Protein AF-A0A090W1M0-F1 (afdb_monomer_lite)

Sequence (197 aa):
MKKITLKISAFLLLSLFALQVQAQFPNVWTVNGTYKIGTYNVTPQLFMTINPSTLAVEWQAELPGNDPTQVWTIKDHRTPASGGLMEIWATIPGVGNFTMTTSSDMSSHPTYVMSVRAGDPMSVTSGDYSGLDQFQRRRTNGFSGPGNNALFFRTTAGTNSRFGAVPSAAGTAVQFDGGAIDPLEFFLLAPLSTEAF

Secondary structure (DSSP, 8-state):
-HHHHHHHHHHHHHHTTS-------SS-B-SSEEEEEEESS-SS-EEEEE-TTT-BEEEEEPPTT--TTT-EEEEE-SS-SSTTEEEEEEEETTTEEEEEEE-S-GGGTT-EEEEEEEBSPPP--TT--TTS-EEEEEPPTT--SSSB-EEEEEETTEEEEEE----SSTTPBPEEESS----EEEEEEEEPP----

Organism: NCBI:txid504487

Foldseek 3Di:
DVPVVVVVVVVVVVVVPPDPPQPDQPFFAFAFAKWWKWAPPDPPIWTFFQPPVPQFTWTAHDDPPPQQRRIKGKDCDPAALDPQWIWIWTQHPPQGIWTKFFPDDLVVPPKTFIGTDGDDQDHDHHNAQVSRRTKHFADAPSDPDHHGFWIWTDHPSGTQFTQDDRDPDTPHTRMTHNDHHGGMGIGGPTHDDPDDD

Structure (mmCIF, N/CA/C/O backbone):
data_AF-A0A090W1M0-F1
#
_entry.id   AF-A0A090W1M0-F1
#
loop_
_atom_site.group_PDB
_atom_site.id
_atom_site.type_symbol
_atom_site.label_atom_id
_atom_site.label_alt_id
_atom_site.label_comp_id
_atom_site.label_asym_id
_atom_site.label_entity_id
_atom_site.label_seq_id
_atom_site.pdbx_PDB_ins_code
_atom_site.Cartn_x
_atom_site.Cartn_y
_atom_site.Cartn_z
_atom_site.occupancy
_atom_site.B_iso_or_equiv
_atom_site.auth_seq_id
_atom_site.auth_comp_id
_atom_site.auth_asym_id
_atom_site.auth_atom_id
_atom_site.pdbx_PDB_model_num
ATOM 1 N N . MET A 1 1 ? -5.744 59.761 23.435 1.00 52.66 1 MET A N 1
ATOM 2 C CA . MET A 1 1 ? -6.227 58.783 22.427 1.00 52.66 1 MET A CA 1
ATOM 3 C C . MET A 1 1 ? -5.176 57.760 21.961 1.00 52.66 1 MET A C 1
ATOM 5 O O . MET A 1 1 ? -5.563 56.642 21.671 1.00 52.66 1 MET A O 1
ATOM 9 N N . LYS A 1 2 ? -3.860 58.048 21.971 1.00 54.81 2 LYS A N 1
ATOM 10 C CA . LYS A 1 2 ? -2.804 57.132 21.463 1.00 54.81 2 LYS A CA 1
ATOM 11 C C . LYS A 1 2 ? -2.623 55.788 22.210 1.00 54.81 2 LYS A C 1
ATOM 13 O O . LYS A 1 2 ? -2.068 54.853 21.649 1.00 54.81 2 LYS A O 1
ATOM 18 N N . LYS A 1 3 ? -3.074 55.672 23.467 1.00 52.34 3 LYS A N 1
ATOM 19 C CA . LYS A 1 3 ? -2.832 54.482 24.316 1.00 52.34 3 LYS A CA 1
ATOM 20 C C . LYS A 1 3 ? -3.843 53.342 24.124 1.00 52.34 3 LYS A C 1
ATOM 22 O O . LYS A 1 3 ? -3.543 52.218 24.504 1.00 52.34 3 LYS A O 1
ATOM 27 N N . ILE A 1 4 ? -5.026 53.622 23.569 1.00 58.09 4 ILE A N 1
ATOM 28 C CA . ILE A 1 4 ? -6.075 52.607 23.355 1.00 58.09 4 ILE A CA 1
ATOM 29 C C . ILE A 1 4 ? -5.833 51.882 22.026 1.00 58.09 4 ILE A C 1
ATOM 31 O O . ILE A 1 4 ? -5.894 50.658 21.979 1.00 58.09 4 ILE A O 1
ATOM 35 N N . THR A 1 5 ? -5.438 52.618 20.983 1.00 57.09 5 THR A N 1
ATOM 36 C CA . THR A 1 5 ? -5.132 52.060 19.658 1.00 57.09 5 THR A CA 1
ATOM 37 C C . THR A 1 5 ? -3.995 51.038 19.715 1.00 57.09 5 THR A C 1
ATOM 39 O O . THR A 1 5 ? -4.128 49.956 19.162 1.00 57.09 5 THR A O 1
ATOM 42 N N . LEU A 1 6 ? -2.927 51.309 20.479 1.00 57.41 6 LEU A N 1
ATOM 43 C CA . LEU A 1 6 ? -1.794 50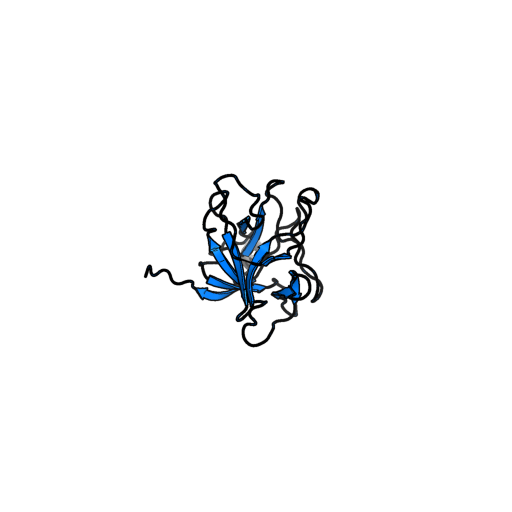.383 20.619 1.00 57.41 6 LEU A CA 1
ATOM 44 C C . LEU A 1 6 ? -2.183 49.056 21.297 1.00 57.41 6 LEU A C 1
ATOM 46 O O . LEU A 1 6 ? -1.685 48.002 20.917 1.00 57.41 6 LEU A O 1
ATOM 50 N N . LYS A 1 7 ? -3.098 49.098 22.276 1.00 53.84 7 LYS A N 1
ATOM 51 C CA . LYS A 1 7 ? -3.568 47.903 22.995 1.00 53.84 7 LYS A CA 1
ATOM 52 C C . LYS A 1 7 ? -4.458 47.021 22.119 1.00 53.84 7 LYS A C 1
ATOM 54 O O . LYS A 1 7 ? -4.328 45.805 22.172 1.00 53.84 7 LYS A O 1
ATOM 59 N N . ILE A 1 8 ? -5.310 47.626 21.289 1.00 60.97 8 ILE A N 1
ATOM 60 C CA . ILE A 1 8 ? -6.172 46.896 20.349 1.00 60.97 8 ILE A CA 1
ATOM 61 C C . ILE A 1 8 ? -5.336 46.304 19.207 1.00 60.97 8 ILE A C 1
ATOM 63 O O . ILE A 1 8 ? -5.516 45.139 18.871 1.00 60.97 8 ILE A O 1
ATOM 67 N N . SER A 1 9 ? -4.364 47.050 18.669 1.00 59.69 9 SER A N 1
ATOM 68 C CA . SER A 1 9 ? -3.458 46.541 17.630 1.00 59.69 9 SER A CA 1
ATOM 69 C C . SER A 1 9 ? -2.572 45.397 18.129 1.00 59.69 9 SER A C 1
ATOM 71 O O . SER A 1 9 ? -2.385 44.428 17.402 1.00 59.69 9 SER A O 1
ATOM 73 N N . ALA A 1 10 ? -2.069 45.459 19.367 1.00 57.94 10 ALA A N 1
ATOM 74 C CA . ALA A 1 10 ? -1.292 44.367 19.956 1.00 57.94 10 ALA A CA 1
ATOM 75 C C . ALA A 1 10 ? -2.145 43.111 20.208 1.00 57.94 10 ALA A C 1
ATOM 77 O O . ALA A 1 10 ? -1.681 42.002 19.963 1.00 57.94 10 ALA A O 1
ATOM 78 N N . PHE A 1 11 ? -3.401 43.273 20.637 1.00 59.44 11 PHE A N 1
ATOM 79 C CA . PHE A 1 11 ? -4.321 42.150 20.839 1.00 59.44 11 PHE A CA 1
ATOM 80 C C . PHE A 1 11 ? -4.720 41.485 19.510 1.00 59.44 11 PHE A C 1
ATOM 82 O O . PHE A 1 11 ? -4.745 40.260 19.422 1.00 59.44 11 PHE A O 1
ATOM 89 N N . LEU A 1 12 ? -4.935 42.276 18.447 1.00 57.28 12 LEU A N 1
ATOM 90 C CA . LEU A 1 12 ? -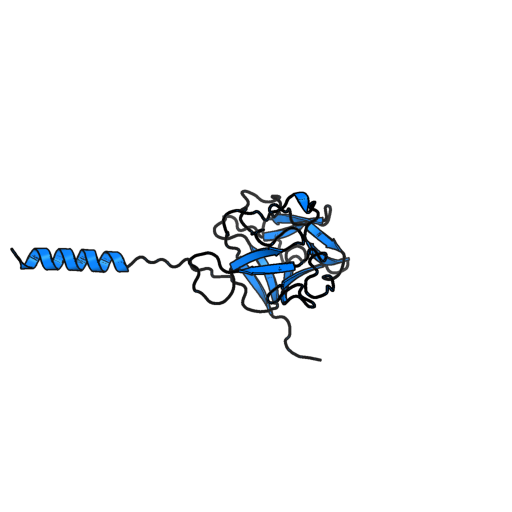5.186 41.752 17.100 1.00 57.28 12 LEU A CA 1
ATOM 91 C C . LEU A 1 12 ? -3.956 41.026 16.534 1.00 57.28 12 LEU A C 1
ATOM 93 O O . LEU A 1 12 ? -4.088 39.935 15.985 1.00 57.28 12 LEU A O 1
ATOM 97 N N . LEU A 1 13 ? -2.756 41.590 16.713 1.00 55.97 13 LEU A N 1
ATOM 98 C CA . LEU A 1 13 ? -1.517 40.990 16.219 1.00 55.97 13 LEU A CA 1
ATOM 99 C C . LEU A 1 13 ? -1.199 39.672 16.943 1.00 55.97 13 LEU A C 1
ATOM 101 O O . LEU A 1 13 ? -0.823 38.715 16.280 1.00 55.97 13 LEU A O 1
ATOM 105 N N . LEU A 1 14 ? -1.422 39.576 18.262 1.00 54.62 14 LEU A N 1
ATOM 106 C CA . LEU A 1 14 ? -1.266 38.312 18.999 1.00 54.62 14 LEU A CA 1
ATOM 107 C C . LEU A 1 14 ? -2.324 37.262 18.618 1.00 54.62 14 LEU A C 1
ATOM 109 O O . LEU A 1 14 ? -2.006 36.075 18.587 1.00 54.62 14 LEU A O 1
ATOM 113 N N . SER A 1 15 ? -3.555 37.670 18.291 1.00 55.19 15 SER A N 1
ATOM 114 C CA . SER A 1 15 ? -4.614 36.729 17.888 1.00 55.19 15 SER A CA 1
ATOM 115 C C . SER A 1 15 ? -4.366 36.066 16.525 1.00 55.19 15 SER A C 1
ATOM 117 O O . SER A 1 15 ? -4.825 34.950 16.299 1.00 55.19 15 SER A O 1
ATOM 119 N N . LEU A 1 16 ? -3.581 36.702 15.646 1.00 55.25 16 LEU A N 1
ATOM 120 C CA . LEU A 1 16 ? -3.218 36.157 14.332 1.00 55.25 16 LEU A CA 1
ATOM 121 C C .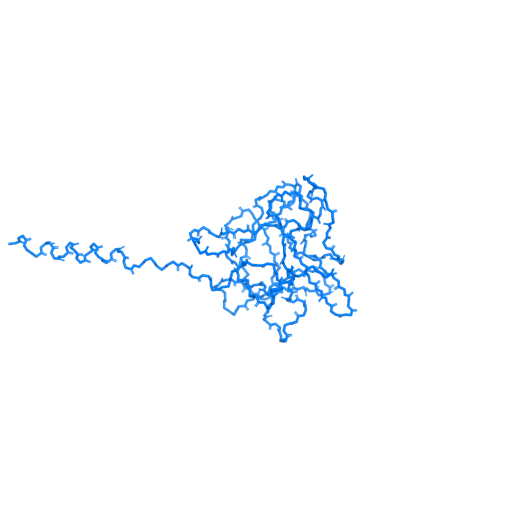 LEU A 1 16 ? -2.086 35.112 14.390 1.00 55.25 16 LEU A C 1
ATOM 123 O O . LEU A 1 16 ? -1.871 34.410 13.406 1.00 55.25 16 LEU A O 1
ATOM 127 N N . PHE A 1 17 ? -1.396 34.962 15.528 1.00 54.19 17 PHE A N 1
ATOM 128 C CA . PHE A 1 17 ? -0.360 33.934 15.725 1.00 54.19 17 PHE A CA 1
ATOM 129 C C . PHE A 1 17 ? -0.855 32.682 16.471 1.00 54.19 17 PHE A C 1
ATOM 131 O O . PHE A 1 17 ? -0.119 31.704 16.565 1.00 54.19 17 PHE A O 1
ATOM 138 N N . ALA A 1 18 ? -2.079 32.682 17.008 1.00 47.66 18 ALA A N 1
ATOM 139 C CA . ALA A 1 18 ? -2.513 31.667 17.976 1.00 47.66 18 ALA A CA 1
ATOM 140 C C . ALA A 1 18 ? -3.235 30.438 17.385 1.00 47.66 18 ALA A C 1
ATOM 142 O O . ALA A 1 18 ? -3.602 29.542 18.138 1.00 47.66 18 ALA A O 1
ATOM 143 N N . LEU A 1 19 ? -3.449 30.356 16.068 1.00 47.44 19 LEU A N 1
ATOM 144 C CA . LEU A 1 19 ? -4.210 29.259 15.449 1.00 47.44 19 LEU A CA 1
ATOM 145 C C . LEU A 1 19 ? -3.544 28.743 14.168 1.00 47.44 19 LEU A C 1
ATOM 147 O O . LEU A 1 19 ? -4.169 28.631 13.119 1.00 47.44 19 LEU A O 1
ATOM 151 N N . GLN A 1 20 ? -2.267 28.378 14.248 1.00 48.03 20 GLN A N 1
ATOM 152 C CA . GLN A 1 20 ? -1.745 27.361 13.337 1.00 48.03 20 GLN A CA 1
ATOM 153 C C . GLN A 1 20 ? -1.976 25.998 13.987 1.00 48.03 20 GLN A C 1
ATOM 155 O O . GLN A 1 20 ? -1.089 25.444 14.630 1.00 48.03 20 GLN A O 1
ATOM 160 N N . VAL A 1 21 ? -3.194 25.464 13.846 1.00 49.66 21 VAL A N 1
ATOM 161 C CA . VAL A 1 21 ? -3.425 24.030 14.061 1.00 49.66 21 VAL A CA 1
ATOM 162 C C . VAL A 1 21 ? -2.671 23.323 12.941 1.00 49.66 21 VAL A C 1
ATOM 164 O O . VAL A 1 21 ? -3.167 23.195 11.824 1.00 49.66 21 VAL A O 1
ATOM 167 N N . GLN A 1 22 ? -1.419 22.947 13.199 1.00 57.56 22 GLN A N 1
ATOM 168 C CA . GLN A 1 22 ? -0.709 22.039 12.309 1.00 57.56 22 GLN A CA 1
ATOM 169 C C . GLN A 1 22 ? -1.506 20.735 12.293 1.00 57.56 22 GLN A C 1
ATOM 171 O O . GLN A 1 22 ? -1.841 20.214 13.356 1.00 57.56 22 GLN A O 1
ATOM 176 N N . ALA A 1 23 ? -1.849 20.235 11.104 1.00 57.00 23 ALA A N 1
ATOM 177 C CA . ALA A 1 23 ? -2.499 18.938 10.978 1.00 57.00 23 ALA A CA 1
ATOM 178 C C . ALA A 1 23 ? -1.606 17.887 11.654 1.00 57.00 23 ALA A C 1
ATOM 180 O O . ALA A 1 23 ? -0.499 17.599 11.190 1.00 57.00 23 ALA A O 1
ATOM 181 N N . GLN A 1 24 ? -2.057 17.384 12.800 1.00 67.88 24 GLN A N 1
ATOM 182 C CA . GLN A 1 24 ? -1.370 16.331 13.521 1.00 67.88 24 GLN A CA 1
ATOM 183 C C . GLN A 1 24 ? -1.802 15.012 12.892 1.00 67.88 24 GLN A C 1
ATOM 185 O O . GLN A 1 24 ? -2.966 14.637 12.970 1.00 67.88 24 GLN A O 1
ATOM 190 N N . PHE A 1 25 ? -0.858 14.327 12.255 1.00 82.25 25 PHE A N 1
ATOM 191 C CA . PHE A 1 25 ? -1.050 12.971 11.754 1.00 82.25 25 PHE A CA 1
ATOM 192 C C . PHE A 1 25 ? -0.487 12.022 12.811 1.00 82.25 25 PHE A C 1
ATOM 194 O O . PHE A 1 25 ? 0.737 11.899 12.904 1.00 82.25 25 PHE A O 1
ATOM 201 N N . PRO A 1 26 ? -1.329 11.422 13.670 1.00 81.38 26 PRO A N 1
ATOM 202 C CA . PRO A 1 26 ? -0.838 10.606 14.777 1.00 81.38 26 PRO A CA 1
ATOM 203 C C . PRO A 1 26 ? -0.164 9.320 14.280 1.00 81.38 26 PRO A C 1
ATOM 205 O O . PRO A 1 26 ? 0.759 8.832 14.925 1.00 81.38 26 PRO A O 1
ATOM 208 N N . ASN A 1 27 ? -0.574 8.821 13.110 1.00 93.31 27 ASN A N 1
ATOM 209 C CA . ASN A 1 27 ? -0.105 7.566 12.535 1.00 93.31 27 ASN A CA 1
ATOM 210 C C . ASN A 1 27 ? 0.596 7.811 11.194 1.00 93.31 27 ASN A C 1
ATOM 212 O O . ASN A 1 27 ? -0.049 7.994 10.162 1.00 93.31 27 ASN A O 1
ATOM 216 N N . VAL A 1 28 ? 1.928 7.808 11.197 1.00 95.62 28 VAL A N 1
ATOM 217 C CA . VAL A 1 28 ? 2.755 8.034 10.002 1.00 95.62 28 VAL A CA 1
ATOM 218 C C . VAL A 1 28 ? 3.798 6.939 9.844 1.00 95.62 28 VAL A C 1
ATOM 220 O O . VAL A 1 28 ? 4.274 6.358 10.818 1.00 95.62 28 VAL A O 1
ATOM 223 N N . TRP A 1 29 ? 4.191 6.667 8.603 1.00 95.38 29 TRP A N 1
ATOM 224 C CA . TRP A 1 29 ? 5.231 5.691 8.321 1.00 95.38 29 TRP A CA 1
ATOM 225 C C . TRP A 1 29 ? 6.608 6.266 8.668 1.00 95.38 29 TRP A C 1
ATOM 227 O O . TRP A 1 29 ? 7.035 7.278 8.097 1.00 95.38 29 TRP A O 1
ATOM 237 N N . THR A 1 30 ? 7.307 5.619 9.599 1.00 94.00 30 THR A N 1
ATOM 238 C CA . THR A 1 30 ? 8.630 6.035 10.099 1.00 94.00 30 THR A CA 1
ATOM 239 C C . THR A 1 30 ? 9.693 4.948 9.995 1.00 94.00 30 THR A C 1
ATOM 241 O O . THR A 1 30 ? 10.877 5.279 9.993 1.00 94.00 30 THR A O 1
ATOM 244 N N . VAL A 1 31 ? 9.296 3.677 9.901 1.00 95.38 31 VAL A N 1
ATOM 245 C CA . VAL A 1 31 ? 10.197 2.523 9.950 1.00 95.38 31 VAL A CA 1
ATOM 246 C C . VAL A 1 31 ? 9.669 1.395 9.065 1.00 95.38 31 VAL A C 1
ATOM 248 O O . VAL A 1 31 ? 8.478 1.305 8.790 1.00 95.38 31 VAL A O 1
ATOM 251 N N . ASN A 1 32 ? 10.549 0.509 8.612 1.00 97.44 32 ASN A N 1
ATOM 252 C CA . ASN A 1 32 ? 10.128 -0.732 7.970 1.00 97.44 32 ASN A CA 1
ATOM 253 C C . ASN A 1 32 ? 9.369 -1.597 8.992 1.00 97.44 32 ASN A C 1
ATOM 255 O O . ASN A 1 32 ? 9.850 -1.800 10.108 1.00 97.44 32 ASN A O 1
ATOM 259 N N . GLY A 1 33 ? 8.192 -2.108 8.639 1.00 97.88 33 GLY A N 1
ATOM 260 C CA . GLY A 1 33 ? 7.304 -2.744 9.613 1.00 97.88 33 GLY A CA 1
ATOM 261 C C . GLY A 1 33 ? 6.071 -3.391 9.004 1.00 97.88 33 GLY A C 1
ATOM 262 O O . GLY A 1 33 ? 5.857 -3.360 7.795 1.00 97.88 33 GLY A O 1
ATOM 263 N N . THR A 1 34 ? 5.253 -3.961 9.876 1.00 98.38 34 THR A N 1
ATOM 264 C CA . THR A 1 34 ? 3.886 -4.394 9.585 1.00 98.38 34 THR A CA 1
ATOM 265 C C . THR A 1 34 ? 2.912 -3.323 10.057 1.00 98.38 34 THR A C 1
ATOM 267 O O . THR A 1 34 ? 3.072 -2.760 11.142 1.00 98.38 34 THR A O 1
ATOM 270 N N . TYR A 1 35 ? 1.924 -3.017 9.226 1.00 98.69 35 TYR A N 1
ATOM 271 C CA . TYR A 1 35 ? 1.025 -1.886 9.393 1.00 98.69 35 TYR A CA 1
ATOM 272 C C . TYR A 1 35 ? -0.411 -2.261 9.036 1.00 98.69 35 TYR A C 1
ATOM 274 O O . TYR A 1 35 ? -0.631 -3.097 8.161 1.00 98.69 35 TYR A O 1
ATOM 282 N N . LYS A 1 36 ? -1.385 -1.558 9.619 1.00 98.56 36 LYS A N 1
ATOM 283 C CA . LYS A 1 36 ? -2.659 -1.306 8.929 1.00 98.56 36 LYS A CA 1
ATOM 284 C C . LYS A 1 36 ? -2.582 0.056 8.241 1.00 98.56 36 LYS A C 1
ATOM 286 O O . LYS A 1 36 ? -2.069 1.010 8.830 1.00 98.56 36 LYS A O 1
ATOM 291 N N . ILE A 1 37 ? -3.087 0.154 7.013 1.00 98.44 37 ILE A N 1
ATOM 292 C CA . ILE A 1 37 ? -3.158 1.420 6.268 1.00 98.44 37 ILE A CA 1
ATOM 293 C C . ILE A 1 37 ? -4.604 1.896 6.296 1.00 98.44 37 ILE A C 1
ATOM 295 O O . ILE A 1 37 ? -5.488 1.226 5.762 1.00 98.44 37 ILE A O 1
ATOM 299 N N . GLY A 1 38 ? -4.838 3.029 6.944 1.00 97.69 38 GLY A N 1
ATOM 300 C CA . GLY A 1 38 ? -6.157 3.598 7.150 1.00 97.69 38 GLY A CA 1
ATOM 301 C C . GLY A 1 38 ? -6.374 4.914 6.409 1.00 97.69 38 GLY A C 1
ATOM 302 O O . GLY A 1 38 ? -5.427 5.606 6.032 1.00 97.69 38 GLY A O 1
ATOM 303 N N . THR A 1 39 ? -7.640 5.278 6.236 1.00 96.75 39 THR A N 1
ATOM 304 C CA . THR A 1 39 ? -8.064 6.628 5.843 1.00 96.75 39 THR A CA 1
ATOM 305 C C . THR A 1 39 ? -7.598 7.693 6.843 1.00 96.75 39 THR A C 1
ATOM 307 O O . THR A 1 39 ? -7.236 7.384 7.965 1.00 96.75 39 THR A O 1
ATOM 310 N N . TYR A 1 40 ? -7.628 8.970 6.496 1.00 93.75 40 TYR A N 1
ATOM 311 C CA . TYR A 1 40 ? -7.464 10.042 7.481 1.00 93.75 40 TYR A CA 1
ATOM 312 C C . TYR A 1 40 ? -8.727 10.897 7.498 1.00 93.75 40 TYR A C 1
ATOM 314 O O . TYR A 1 40 ? -9.262 11.216 6.438 1.00 93.75 40 TYR A O 1
ATOM 322 N N . ASN A 1 41 ? -9.204 11.277 8.689 1.00 89.69 41 ASN A N 1
ATOM 323 C CA . ASN A 1 41 ? -10.418 12.085 8.879 1.00 89.69 41 ASN A CA 1
ATOM 324 C C . ASN A 1 41 ? -11.706 11.501 8.254 1.00 89.69 41 ASN A C 1
ATOM 326 O O . ASN A 1 41 ? -12.627 12.247 7.923 1.00 89.69 41 ASN A O 1
ATOM 330 N N . VAL A 1 42 ? -11.807 10.174 8.134 1.00 91.69 42 VAL A N 1
ATOM 331 C CA . VAL A 1 42 ? -13.046 9.478 7.746 1.00 91.69 42 VAL A CA 1
ATOM 332 C C . VAL A 1 42 ? -13.632 8.790 8.979 1.00 91.69 42 VAL A C 1
ATOM 334 O O . VAL A 1 42 ? -12.901 8.229 9.791 1.00 91.69 42 VAL A O 1
ATOM 337 N N . THR A 1 43 ? -14.952 8.865 9.168 1.00 92.50 43 THR A N 1
ATOM 338 C CA . THR A 1 43 ? -15.649 8.237 10.303 1.00 92.50 43 THR A CA 1
ATOM 339 C C . THR A 1 43 ? -16.843 7.412 9.804 1.00 92.50 43 THR A C 1
ATOM 341 O O . THR A 1 43 ? -17.742 7.991 9.193 1.00 92.50 43 THR A O 1
ATOM 344 N N . PRO A 1 44 ? -16.897 6.092 10.078 1.00 93.38 44 PRO A N 1
ATOM 345 C CA . PRO A 1 44 ? -15.867 5.303 10.758 1.00 93.38 44 PRO A CA 1
ATOM 346 C C . PRO A 1 44 ? -14.574 5.209 9.935 1.00 93.38 44 PRO A C 1
ATOM 348 O O . PRO A 1 44 ? -14.592 5.321 8.713 1.00 93.38 44 PRO A O 1
ATOM 351 N N . GLN A 1 45 ? -13.461 4.997 10.630 1.00 96.12 45 GLN A N 1
ATOM 352 C CA . GLN A 1 45 ? -12.153 4.770 10.027 1.00 96.12 45 GLN A CA 1
ATOM 353 C C . GLN A 1 45 ? -12.186 3.501 9.155 1.00 96.12 45 GLN A C 1
ATOM 355 O O . GLN A 1 45 ? -12.641 2.452 9.618 1.00 96.12 45 GLN A O 1
ATOM 360 N N . LEU A 1 46 ? -11.701 3.589 7.912 1.00 98.38 46 LEU A N 1
ATOM 361 C CA . LEU A 1 46 ? -11.623 2.455 6.985 1.00 98.38 46 LEU A CA 1
ATOM 362 C C . LEU A 1 46 ? -10.169 2.061 6.727 1.00 98.38 46 LEU A C 1
ATOM 364 O O . LEU A 1 46 ? -9.269 2.899 6.780 1.00 98.38 46 LEU A O 1
ATOM 368 N N . PHE A 1 47 ? -9.950 0.787 6.414 1.00 98.62 47 PHE A N 1
ATOM 369 C CA . PHE A 1 47 ? -8.633 0.182 6.238 1.00 98.62 47 PHE A CA 1
ATOM 370 C C . PHE A 1 47 ? -8.513 -0.513 4.883 1.00 98.62 47 PHE A C 1
ATOM 372 O O . PHE A 1 47 ? -9.459 -1.155 4.415 1.00 98.62 47 PHE A O 1
ATOM 379 N N . MET A 1 48 ? -7.343 -0.389 4.253 1.00 98.62 48 MET A N 1
ATOM 380 C CA . MET A 1 48 ? -7.030 -1.097 3.012 1.00 98.62 48 MET A CA 1
ATOM 381 C C . MET A 1 48 ? -7.026 -2.602 3.269 1.00 98.62 48 MET A C 1
ATOM 383 O O . MET A 1 48 ? -6.252 -3.093 4.094 1.00 98.62 48 MET A O 1
ATOM 387 N N . THR A 1 49 ? -7.879 -3.319 2.546 1.00 98.81 49 THR A N 1
ATOM 388 C CA . THR A 1 49 ? -8.180 -4.732 2.777 1.00 98.81 49 THR A CA 1
ATOM 389 C C . THR A 1 49 ? -8.106 -5.506 1.474 1.00 98.81 49 THR A C 1
ATOM 391 O O . THR A 1 49 ? -8.622 -5.054 0.453 1.00 98.81 49 THR A O 1
ATOM 394 N N . ILE A 1 50 ? -7.485 -6.681 1.504 1.00 98.62 50 ILE A N 1
ATOM 395 C CA . ILE A 1 50 ? -7.518 -7.623 0.385 1.00 98.62 50 ILE A CA 1
ATOM 396 C C . ILE A 1 50 ? -8.884 -8.302 0.358 1.00 98.62 50 ILE A C 1
ATOM 398 O O . ILE A 1 50 ? -9.255 -8.974 1.317 1.00 98.62 50 ILE A O 1
ATOM 402 N N . ASN A 1 51 ? -9.592 -8.207 -0.764 1.00 96.56 51 ASN A N 1
ATOM 403 C CA . ASN A 1 51 ? -10.737 -9.065 -1.033 1.00 96.56 51 ASN A CA 1
ATOM 404 C C . ASN A 1 51 ? -10.230 -10.409 -1.590 1.00 96.56 51 ASN A C 1
ATOM 406 O O . ASN A 1 51 ? -9.788 -10.463 -2.741 1.00 96.56 51 ASN A O 1
ATOM 410 N N . PRO A 1 52 ? -10.282 -11.515 -0.826 1.00 89.25 52 PRO A N 1
ATOM 411 C CA . PRO A 1 52 ? -9.674 -12.778 -1.245 1.00 89.25 52 PRO A CA 1
ATOM 412 C C . PRO A 1 52 ? -10.402 -13.435 -2.426 1.00 89.25 52 PRO A C 1
ATOM 414 O O . PRO A 1 52 ? -9.834 -14.307 -3.077 1.00 89.25 52 PRO A O 1
ATOM 417 N N . SER A 1 53 ? -11.642 -13.026 -2.716 1.00 90.94 53 SER A N 1
ATOM 418 C CA . SER A 1 53 ? -12.434 -13.594 -3.816 1.00 90.94 53 SER A CA 1
ATOM 419 C C . SER A 1 53 ? -12.117 -12.943 -5.161 1.00 90.94 53 SER A C 1
ATOM 421 O O . SER A 1 53 ? -12.250 -13.584 -6.200 1.00 90.94 53 SER A O 1
ATOM 423 N N . THR A 1 54 ? -11.719 -11.670 -5.153 1.00 94.12 54 THR A N 1
ATOM 424 C CA . THR A 1 54 ? -11.501 -10.875 -6.374 1.00 94.12 54 THR A CA 1
ATOM 425 C C . THR A 1 54 ? -10.061 -10.404 -6.542 1.00 94.12 54 THR A C 1
ATOM 427 O O . THR A 1 54 ? -9.712 -9.907 -7.608 1.00 94.12 54 THR A O 1
ATOM 430 N N . LEU A 1 55 ? -9.230 -10.544 -5.503 1.00 95.38 55 LEU A N 1
ATOM 431 C CA . LEU A 1 55 ? -7.881 -9.977 -5.405 1.00 95.38 55 LEU A CA 1
ATOM 432 C C . LEU A 1 55 ? -7.847 -8.443 -5.526 1.00 95.38 55 LEU A C 1
ATOM 434 O O . LEU A 1 55 ? -6.789 -7.860 -5.764 1.00 95.38 55 LEU A O 1
ATOM 438 N N . ALA A 1 56 ? -8.985 -7.772 -5.348 1.00 96.38 56 ALA A N 1
ATOM 439 C CA . ALA A 1 56 ? -9.043 -6.319 -5.259 1.00 96.38 56 ALA A CA 1
ATOM 440 C C . ALA A 1 56 ? -8.513 -5.834 -3.902 1.00 96.38 56 ALA A C 1
ATOM 442 O O . ALA A 1 56 ? -8.604 -6.549 -2.900 1.00 96.38 56 ALA A O 1
ATOM 443 N N . VAL A 1 57 ? -8.003 -4.601 -3.866 1.00 98.00 57 VAL A N 1
ATOM 444 C CA . VAL A 1 57 ? -7.795 -3.878 -2.607 1.00 98.00 57 VAL A CA 1
ATOM 445 C C . VAL A 1 57 ? -8.929 -2.877 -2.439 1.00 98.00 57 VAL A C 1
ATOM 447 O O . VAL A 1 57 ? -9.133 -1.993 -3.272 1.00 98.00 57 VAL A O 1
ATOM 450 N N . GLU A 1 58 ? -9.667 -3.011 -1.346 1.00 97.94 58 GLU A N 1
ATOM 451 C CA . GLU A 1 58 ? -10.848 -2.211 -1.041 1.00 97.94 58 GLU A CA 1
ATOM 452 C C . GLU A 1 58 ? -10.788 -1.661 0.383 1.00 97.94 58 GLU A C 1
ATOM 454 O O . GLU A 1 58 ? -10.135 -2.205 1.275 1.00 97.94 58 GLU A O 1
ATOM 459 N N . TRP A 1 59 ? -11.469 -0.545 0.593 1.00 98.50 59 TRP A N 1
ATOM 460 C CA . TRP A 1 59 ? -11.656 0.042 1.906 1.00 98.50 59 TRP A CA 1
ATOM 461 C C . TRP A 1 59 ? -12.692 -0.759 2.680 1.00 98.50 59 TRP A C 1
ATOM 463 O O . TRP A 1 59 ? -13.812 -0.914 2.209 1.00 98.50 59 TRP A O 1
ATOM 473 N N . GLN A 1 60 ? -12.359 -1.241 3.872 1.00 98.62 60 GLN A N 1
ATOM 474 C CA . GLN A 1 60 ? -13.305 -1.950 4.740 1.00 98.62 60 GLN A CA 1
ATOM 475 C C . GLN A 1 60 ? -13.250 -1.421 6.168 1.00 98.62 60 GLN A C 1
ATOM 477 O O . GLN A 1 60 ? -12.297 -0.748 6.561 1.00 98.62 60 GLN A O 1
ATOM 482 N N . ALA A 1 61 ? -14.282 -1.731 6.952 1.00 98.25 61 ALA A N 1
ATOM 483 C CA . ALA A 1 61 ? -14.225 -1.542 8.397 1.00 98.25 61 ALA A CA 1
ATOM 484 C C . ALA A 1 61 ? -13.067 -2.356 8.998 1.00 98.25 61 ALA A C 1
ATOM 486 O O . ALA A 1 61 ? -12.611 -3.339 8.409 1.00 98.25 61 ALA A O 1
ATOM 487 N N . GLU A 1 62 ? -12.592 -1.956 10.175 1.00 98.12 62 GLU A N 1
ATOM 488 C CA . GLU A 1 62 ? -11.567 -2.722 10.878 1.00 98.12 62 GLU A CA 1
ATOM 489 C C . GLU A 1 62 ? -12.039 -4.154 11.146 1.00 98.12 62 GLU A C 1
ATOM 491 O O . GLU A 1 62 ? -13.092 -4.378 11.747 1.00 98.12 62 GLU A O 1
ATOM 496 N N . LEU A 1 63 ? -11.233 -5.123 10.720 1.00 98.00 63 LEU A N 1
ATOM 497 C CA . LEU A 1 63 ? -11.440 -6.527 11.030 1.00 98.00 63 LEU A CA 1
ATOM 498 C C . LEU A 1 63 ? -10.760 -6.884 12.363 1.00 98.00 63 LEU A C 1
ATOM 500 O O . LEU A 1 63 ? -9.680 -6.361 12.684 1.00 98.00 63 LEU A O 1
ATOM 504 N N . PRO A 1 64 ? -11.376 -7.774 13.164 1.00 97.25 64 PRO A N 1
ATOM 505 C CA . PRO A 1 64 ? -10.874 -8.123 14.486 1.00 97.25 64 PRO A CA 1
ATOM 506 C C . PRO A 1 64 ? -9.522 -8.842 14.415 1.00 97.25 64 PRO A C 1
ATOM 508 O O . PRO A 1 64 ? -9.219 -9.551 13.461 1.00 97.25 64 PRO A O 1
ATOM 511 N N . GLY A 1 65 ? -8.714 -8.697 15.469 1.00 94.38 65 GLY A N 1
ATOM 512 C CA . GLY A 1 65 ? -7.543 -9.553 15.689 1.00 94.38 65 GLY A CA 1
ATOM 513 C C . GLY A 1 65 ? -6.382 -9.368 14.707 1.00 94.38 65 GLY A C 1
ATOM 514 O O . GLY A 1 65 ? -5.620 -10.310 14.523 1.00 94.38 65 GLY A O 1
ATOM 515 N N . ASN A 1 66 ? -6.228 -8.180 14.106 1.00 96.62 66 ASN A N 1
ATOM 516 C CA . ASN A 1 66 ? -5.232 -7.919 13.056 1.00 96.62 66 ASN A CA 1
ATOM 517 C C . ASN A 1 66 ? -5.355 -8.914 11.899 1.00 96.62 66 ASN A C 1
ATOM 519 O O . ASN A 1 66 ? -4.391 -9.598 11.556 1.00 96.62 66 ASN A O 1
ATOM 523 N N . ASP A 1 67 ? -6.557 -8.992 11.325 1.00 98.38 67 ASP A N 1
ATOM 524 C CA . ASP A 1 67 ? -6.835 -9.870 10.196 1.00 98.38 67 ASP A CA 1
ATOM 525 C C . ASP A 1 67 ? -5.743 -9.743 9.110 1.00 98.38 67 ASP A C 1
ATOM 527 O O . ASP A 1 67 ? -5.454 -8.624 8.668 1.00 98.38 67 ASP A O 1
ATOM 531 N N . PRO A 1 68 ? -5.126 -10.857 8.669 1.00 98.25 68 PRO A N 1
ATOM 532 C CA . PRO A 1 68 ? -4.027 -10.840 7.706 1.00 98.25 68 PRO A CA 1
ATOM 533 C C . PRO A 1 68 ? -4.348 -10.146 6.378 1.00 98.25 68 PRO A C 1
ATOM 535 O O . PRO A 1 68 ? -3.433 -9.713 5.684 1.00 98.25 68 PRO A O 1
ATOM 538 N N . THR A 1 69 ? -5.626 -10.009 6.018 1.00 98.56 69 THR A N 1
ATOM 539 C CA . THR A 1 69 ? -6.059 -9.269 4.822 1.00 98.56 69 THR A CA 1
ATOM 540 C C . THR A 1 69 ? -5.957 -7.746 4.972 1.00 98.56 69 THR A C 1
ATOM 542 O O . THR A 1 69 ? -5.999 -7.041 3.966 1.00 98.56 69 THR A O 1
ATOM 545 N N . GLN A 1 70 ? -5.798 -7.233 6.198 1.00 98.75 70 GLN A N 1
ATOM 546 C CA . GLN A 1 70 ? -5.603 -5.812 6.527 1.00 98.75 70 GLN A CA 1
ATOM 547 C C . GLN A 1 70 ? -4.195 -5.489 7.040 1.00 98.75 70 GLN A C 1
ATOM 549 O O . GLN A 1 70 ? -3.891 -4.325 7.321 1.00 98.75 70 GLN A O 1
ATOM 554 N N . VAL A 1 71 ? -3.338 -6.501 7.189 1.00 98.69 71 VAL A N 1
ATOM 555 C CA . VAL A 1 71 ? -1.967 -6.342 7.677 1.00 98.69 71 VAL A CA 1
ATOM 556 C C . VAL A 1 71 ? -0.995 -6.349 6.507 1.00 98.69 71 VAL A C 1
ATOM 558 O O . VAL A 1 71 ? -0.798 -7.355 5.829 1.00 98.69 71 VAL A O 1
ATOM 561 N N . TRP A 1 72 ? -0.332 -5.216 6.321 1.00 98.75 72 TRP A N 1
ATOM 562 C CA . TRP A 1 72 ? 0.609 -4.972 5.242 1.00 98.75 72 TRP A CA 1
ATOM 563 C C . TRP A 1 72 ? 2.020 -4.849 5.794 1.00 98.75 72 TRP A C 1
ATOM 565 O O . TRP A 1 72 ? 2.301 -3.998 6.638 1.00 98.75 72 TRP A O 1
ATOM 575 N N . THR A 1 73 ? 2.938 -5.659 5.288 1.00 98.56 73 THR A N 1
ATOM 576 C CA . THR A 1 73 ? 4.364 -5.399 5.443 1.00 98.56 73 THR A CA 1
ATOM 577 C C . THR A 1 73 ? 4.776 -4.303 4.474 1.00 98.56 73 THR A C 1
ATOM 579 O O . THR A 1 73 ? 4.518 -4.395 3.275 1.00 98.56 73 THR A O 1
ATOM 582 N N . ILE A 1 74 ? 5.424 -3.270 5.005 1.00 98.31 74 ILE A N 1
ATOM 583 C CA . ILE A 1 74 ? 5.905 -2.109 4.264 1.00 98.31 74 ILE A CA 1
ATOM 584 C C . ILE A 1 74 ? 7.383 -1.921 4.586 1.00 98.31 74 ILE A C 1
ATOM 586 O O . ILE A 1 74 ? 7.756 -1.721 5.747 1.00 98.31 74 ILE A O 1
ATOM 590 N N . LYS A 1 75 ? 8.229 -1.937 3.557 1.00 96.94 75 LYS A N 1
ATOM 591 C CA . LYS A 1 75 ? 9.652 -1.600 3.680 1.00 96.94 75 LYS A CA 1
ATOM 592 C C . LYS A 1 75 ? 10.196 -0.985 2.400 1.00 96.94 75 LYS A C 1
ATOM 594 O O . LYS A 1 75 ? 9.537 -1.014 1.363 1.00 96.94 75 LYS A O 1
ATOM 599 N N . ASP A 1 76 ? 11.410 -0.449 2.473 1.00 96.88 76 ASP A N 1
ATOM 600 C CA . ASP A 1 76 ? 12.167 -0.094 1.272 1.00 96.88 76 ASP A CA 1
ATOM 601 C C . ASP A 1 76 ? 12.201 -1.269 0.282 1.00 96.88 76 ASP A C 1
ATOM 603 O O . ASP A 1 76 ? 12.402 -2.426 0.665 1.00 96.88 76 ASP A O 1
ATOM 607 N N . HIS A 1 77 ? 11.967 -0.958 -0.992 1.00 96.00 77 HIS A N 1
ATOM 608 C CA . HIS A 1 77 ? 11.851 -1.957 -2.043 1.00 96.00 77 HIS A CA 1
ATOM 609 C C . HIS A 1 77 ? 13.188 -2.686 -2.209 1.00 96.00 77 HIS A C 1
ATOM 611 O O . HIS A 1 77 ? 14.232 -2.041 -2.316 1.00 96.00 77 HIS A O 1
ATOM 617 N N . ARG A 1 78 ? 13.166 -4.024 -2.248 1.00 94.44 78 ARG A N 1
ATOM 618 C CA . ARG A 1 78 ? 14.375 -4.874 -2.254 1.00 94.44 78 ARG A CA 1
ATOM 619 C C . ARG A 1 78 ? 15.318 -4.597 -3.423 1.00 94.44 78 ARG A C 1
ATOM 621 O O . ARG A 1 78 ? 16.535 -4.615 -3.275 1.00 94.44 78 ARG A O 1
ATOM 628 N N . THR A 1 79 ? 14.741 -4.330 -4.587 1.00 95.31 79 THR A N 1
ATOM 629 C CA . THR A 1 79 ? 15.445 -4.002 -5.828 1.00 95.31 79 THR A CA 1
ATOM 630 C C . THR A 1 79 ? 14.703 -2.840 -6.485 1.00 95.31 79 THR A C 1
ATOM 632 O O . THR A 1 79 ? 13.811 -3.060 -7.296 1.00 95.31 79 THR A O 1
ATOM 635 N N . PRO A 1 80 ? 14.897 -1.604 -6.018 1.00 96.25 80 PRO A N 1
ATOM 636 C CA . PRO A 1 80 ? 14.034 -0.504 -6.414 1.00 96.25 80 PRO A CA 1
ATOM 637 C C . PRO A 1 80 ? 14.335 -0.052 -7.848 1.00 96.25 80 PRO A C 1
ATOM 639 O O . PRO A 1 80 ? 15.497 0.154 -8.204 1.00 96.25 80 PRO A O 1
ATOM 642 N N . ALA A 1 81 ? 13.293 0.232 -8.635 1.00 95.56 81 ALA A N 1
ATOM 643 C CA . ALA A 1 81 ? 13.454 0.859 -9.951 1.00 95.56 81 ALA A CA 1
ATOM 644 C C . ALA A 1 81 ? 14.125 2.249 -9.863 1.00 95.56 81 ALA A C 1
ATOM 646 O O . ALA A 1 81 ? 14.766 2.714 -10.802 1.00 95.56 81 ALA A O 1
ATOM 647 N N . SER A 1 82 ? 13.980 2.945 -8.731 1.00 94.88 82 SER A N 1
ATOM 648 C CA . SER A 1 82 ? 14.673 4.200 -8.416 1.00 94.88 82 SER A CA 1
ATOM 649 C C . SER A 1 82 ? 14.774 4.404 -6.902 1.00 94.88 82 SER A C 1
ATOM 651 O O . SER A 1 82 ? 14.010 3.819 -6.143 1.00 94.88 82 SER A O 1
ATOM 653 N N . GLY A 1 83 ? 15.697 5.242 -6.429 1.00 93.88 83 GLY A N 1
ATOM 654 C CA . GLY A 1 83 ? 15.880 5.464 -4.990 1.00 93.88 83 GLY A CA 1
ATOM 655 C C . GLY A 1 83 ? 14.606 5.931 -4.262 1.00 93.88 83 GLY A C 1
ATOM 656 O O . GLY A 1 83 ? 13.879 6.802 -4.745 1.00 93.88 83 GLY A O 1
ATOM 657 N N . GLY A 1 84 ? 14.365 5.378 -3.069 1.00 92.19 84 GLY A N 1
ATOM 658 C CA . GLY A 1 84 ? 13.253 5.768 -2.190 1.00 92.19 84 GLY A CA 1
ATOM 659 C C . GLY A 1 84 ? 11.902 5.117 -2.510 1.00 92.19 84 GLY A C 1
ATOM 660 O O . GLY A 1 84 ? 10.875 5.597 -2.020 1.00 92.19 84 GLY A O 1
ATOM 661 N N . LEU A 1 85 ? 11.893 4.061 -3.328 1.00 96.50 85 LEU A N 1
ATOM 662 C CA . LEU A 1 85 ? 10.712 3.230 -3.545 1.00 96.50 85 LEU A CA 1
ATOM 663 C C . LEU A 1 85 ? 10.543 2.191 -2.436 1.00 96.50 85 LEU A C 1
ATOM 665 O O . LEU A 1 85 ? 11.502 1.810 -1.764 1.00 96.50 85 LEU A O 1
ATOM 669 N N . MET A 1 86 ? 9.305 1.762 -2.238 1.00 97.38 86 MET A N 1
ATOM 670 C CA . MET A 1 86 ? 8.891 0.800 -1.227 1.00 97.38 86 MET A CA 1
ATOM 671 C C . MET A 1 86 ? 8.047 -0.307 -1.849 1.00 97.38 86 MET A C 1
ATOM 673 O O . MET A 1 86 ? 7.380 -0.089 -2.859 1.00 97.38 86 MET A O 1
ATOM 677 N N . GLU A 1 87 ? 8.091 -1.473 -1.219 1.00 97.56 87 GLU A N 1
ATOM 678 C CA . GLU A 1 87 ? 7.232 -2.616 -1.520 1.00 97.56 87 GLU A CA 1
ATOM 679 C C . GLU A 1 87 ? 6.191 -2.779 -0.409 1.00 97.56 87 GLU A C 1
ATOM 681 O O . GLU A 1 87 ? 6.457 -2.485 0.762 1.00 97.56 87 GLU A O 1
ATOM 686 N N . ILE A 1 88 ? 5.000 -3.236 -0.793 1.00 98.56 88 ILE A N 1
ATOM 687 C CA . ILE A 1 88 ? 3.860 -3.428 0.103 1.00 98.56 88 ILE A CA 1
ATOM 688 C C . ILE A 1 88 ? 3.263 -4.804 -0.190 1.00 98.56 88 ILE A C 1
ATOM 690 O O . ILE A 1 88 ? 2.846 -5.070 -1.317 1.00 98.56 88 ILE A O 1
ATOM 694 N N . TRP A 1 89 ? 3.215 -5.689 0.802 1.00 98.56 89 TRP A N 1
ATOM 695 C CA . TRP A 1 89 ? 2.604 -7.014 0.648 1.00 98.56 89 TRP A CA 1
ATOM 696 C C . TRP A 1 89 ? 1.976 -7.505 1.951 1.00 98.56 89 TRP A C 1
ATOM 698 O O . TRP A 1 89 ? 2.394 -7.108 3.035 1.00 98.56 89 TRP A O 1
ATOM 708 N N . ALA A 1 90 ? 0.996 -8.394 1.848 1.00 98.62 90 ALA A N 1
ATOM 709 C CA . ALA A 1 90 ? 0.421 -9.116 2.977 1.00 98.62 90 ALA A CA 1
ATOM 710 C C . ALA A 1 90 ? 0.863 -10.585 2.953 1.00 98.62 90 ALA A C 1
ATOM 712 O O . ALA A 1 90 ? 1.115 -11.151 1.887 1.00 98.62 90 ALA A O 1
ATOM 713 N N . THR A 1 91 ? 0.916 -11.214 4.124 1.00 98.25 91 THR A N 1
ATOM 714 C CA . THR A 1 91 ? 1.113 -12.662 4.267 1.00 98.25 91 THR A CA 1
ATOM 715 C C . THR A 1 91 ? -0.122 -13.242 4.935 1.00 98.25 91 THR A C 1
ATOM 717 O O . THR A 1 91 ? -0.366 -12.979 6.110 1.00 98.25 91 THR A O 1
ATOM 720 N N . ILE A 1 92 ? -0.894 -14.040 4.197 1.00 97.25 92 ILE A N 1
ATOM 721 C CA . ILE A 1 92 ? -2.099 -14.698 4.708 1.00 97.25 92 ILE A CA 1
ATOM 722 C C . ILE A 1 92 ? -1.725 -16.129 5.134 1.00 97.25 92 ILE A C 1
ATOM 724 O O . ILE A 1 92 ? -1.355 -16.939 4.273 1.00 97.25 92 ILE A O 1
ATOM 728 N N . PRO A 1 93 ? -1.797 -16.471 6.437 1.00 96.25 93 PRO A N 1
ATOM 729 C CA . PRO A 1 93 ? -1.461 -17.801 6.936 1.00 96.25 93 PRO A CA 1
ATOM 730 C C . PRO A 1 93 ? -2.230 -18.908 6.211 1.00 96.25 93 PRO A C 1
ATOM 732 O O . PRO A 1 93 ? -3.441 -18.823 6.027 1.00 96.25 93 PRO A O 1
ATOM 735 N N . GLY A 1 94 ? -1.515 -19.951 5.790 1.00 96.00 94 GLY A N 1
ATOM 736 C CA . GLY A 1 94 ? -2.093 -21.076 5.048 1.00 96.00 94 GLY A CA 1
ATOM 737 C C . GLY A 1 94 ? -2.407 -20.800 3.572 1.00 96.00 94 GLY A C 1
ATOM 738 O O . GLY A 1 94 ? -2.760 -21.740 2.868 1.00 96.00 94 GLY A O 1
ATOM 739 N N . VAL A 1 95 ? -2.246 -19.561 3.087 1.00 96.19 95 VAL A N 1
ATOM 740 C CA . VAL A 1 95 ? -2.495 -19.188 1.681 1.00 96.19 95 VAL A CA 1
ATOM 741 C C . VAL A 1 95 ? -1.213 -18.719 0.990 1.00 96.19 95 VAL A C 1
ATOM 743 O O . VAL A 1 95 ? -0.879 -19.222 -0.079 1.00 96.19 95 VAL A O 1
ATOM 746 N N . GLY A 1 96 ? -0.469 -17.792 1.601 1.00 97.06 96 GLY A N 1
ATOM 747 C CA . GLY A 1 96 ? 0.791 -17.272 1.065 1.00 97.06 96 GLY A CA 1
ATOM 748 C C . GLY A 1 96 ? 0.857 -15.746 1.012 1.00 97.06 96 GLY A C 1
ATOM 749 O O . GLY A 1 96 ? 0.081 -15.047 1.668 1.00 97.06 96 GLY A O 1
ATOM 750 N N . ASN A 1 97 ? 1.819 -15.236 0.242 1.00 98.00 97 ASN A N 1
ATOM 751 C CA . ASN A 1 97 ? 2.072 -13.803 0.106 1.00 98.00 97 ASN A CA 1
ATOM 752 C C . ASN A 1 97 ? 1.242 -13.185 -1.020 1.00 98.00 97 ASN A C 1
ATOM 754 O O . ASN A 1 97 ? 0.999 -13.820 -2.046 1.00 98.00 97 ASN A O 1
ATOM 758 N N . PHE A 1 98 ? 0.841 -11.932 -0.825 1.00 98.25 98 PHE A N 1
ATOM 759 C CA . PHE A 1 98 ? 0.077 -11.135 -1.776 1.00 98.25 98 PHE A CA 1
ATOM 760 C C . PHE A 1 98 ? 0.666 -9.732 -1.855 1.00 98.25 98 PHE A C 1
ATOM 762 O O . PHE A 1 98 ? 0.580 -8.956 -0.905 1.00 98.25 98 PHE A O 1
ATOM 769 N N . THR A 1 99 ? 1.270 -9.406 -2.991 1.00 98.12 99 THR A N 1
ATOM 770 C CA . THR A 1 99 ? 1.902 -8.106 -3.237 1.00 98.12 99 THR A CA 1
ATOM 771 C C . THR A 1 99 ? 0.874 -7.112 -3.748 1.00 98.12 99 THR A C 1
ATOM 773 O O . THR A 1 99 ? 0.163 -7.415 -4.707 1.00 98.12 99 THR A O 1
ATOM 776 N N . MET A 1 100 ? 0.807 -5.927 -3.138 1.00 98.31 100 MET A N 1
ATOM 777 C CA . MET A 1 100 ? -0.027 -4.833 -3.629 1.00 98.31 100 MET A CA 1
ATOM 778 C C . MET A 1 100 ? 0.504 -4.345 -4.976 1.00 98.31 100 MET A C 1
ATOM 780 O O . MET A 1 100 ? 1.696 -4.108 -5.147 1.00 98.31 100 MET A O 1
ATOM 784 N N . THR A 1 101 ? -0.393 -4.215 -5.941 1.00 96.12 101 THR A N 1
ATOM 785 C CA . THR A 1 101 ? -0.078 -3.844 -7.317 1.00 96.12 101 THR A CA 1
ATOM 786 C C . THR A 1 101 ? -1.293 -3.174 -7.959 1.00 96.12 101 THR A C 1
ATOM 788 O O . THR A 1 101 ? -2.229 -2.763 -7.272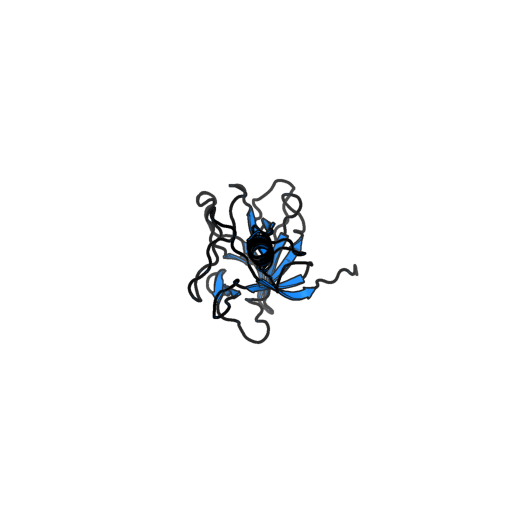 1.00 96.12 101 THR A O 1
ATOM 791 N N . THR A 1 102 ? -1.305 -3.066 -9.282 1.00 93.06 102 THR A N 1
ATOM 792 C CA . THR A 1 102 ? -2.492 -2.714 -10.043 1.00 93.06 102 THR A CA 1
ATOM 793 C C . THR A 1 102 ? -2.759 -3.744 -11.132 1.00 93.06 102 THR A C 1
ATOM 795 O O . THR A 1 102 ? -1.836 -4.242 -11.773 1.00 93.06 102 THR A O 1
ATOM 798 N N . SER A 1 103 ? -4.036 -4.033 -11.367 1.00 75.56 103 SER A N 1
ATOM 799 C CA . SER A 1 103 ? -4.506 -4.787 -12.530 1.00 75.56 103 SER A CA 1
ATOM 800 C C . SER A 1 103 ? -4.876 -3.873 -13.703 1.00 75.56 103 SER A C 1
ATOM 802 O O . SER A 1 103 ? -5.395 -4.354 -14.708 1.00 75.56 103 SER A O 1
ATOM 804 N N . SER A 1 104 ? -4.694 -2.556 -13.553 1.00 67.81 104 SER A N 1
ATOM 805 C CA . SER A 1 104 ? -5.095 -1.576 -14.563 1.00 67.81 104 SER A CA 1
ATOM 806 C C . SER A 1 104 ? -4.203 -1.663 -15.793 1.00 67.81 104 SER A C 1
ATOM 808 O O . SER A 1 104 ? -2.989 -1.839 -15.681 1.00 67.81 104 SER A O 1
ATOM 810 N N . ASP A 1 105 ? -4.798 -1.421 -16.957 1.00 76.69 105 ASP A N 1
ATOM 811 C CA . ASP A 1 105 ? -4.044 -1.045 -18.145 1.00 76.69 105 ASP A CA 1
ATOM 812 C C . ASP A 1 105 ? -3.194 0.200 -17.834 1.00 76.69 105 ASP A C 1
ATOM 814 O O . ASP A 1 105 ? -3.672 1.179 -17.253 1.00 76.69 105 ASP A O 1
ATOM 818 N N . MET A 1 106 ? -1.921 0.175 -18.224 1.00 84.88 106 MET A N 1
ATOM 819 C CA . MET A 1 106 ? -1.025 1.324 -18.086 1.00 84.88 106 MET A CA 1
ATOM 820 C C . MET A 1 106 ? -1.516 2.535 -18.893 1.00 84.88 106 MET A C 1
ATOM 822 O O . MET A 1 106 ? -1.138 3.665 -18.587 1.00 84.88 106 MET A O 1
ATOM 826 N N . SER A 1 107 ? -2.410 2.339 -19.871 1.00 87.31 107 SER A N 1
ATOM 827 C CA . SER A 1 107 ? -3.094 3.431 -20.570 1.00 87.31 107 SER A CA 1
ATOM 828 C C . SER A 1 107 ? -4.011 4.265 -19.667 1.00 87.31 107 SER A C 1
ATOM 830 O O . SER A 1 107 ? -4.373 5.378 -20.040 1.00 87.31 107 SER A O 1
ATOM 832 N N . SER A 1 108 ? -4.415 3.750 -18.500 1.00 88.75 108 SER A N 1
ATOM 833 C CA . SER A 1 108 ? -5.277 4.463 -17.547 1.00 88.75 108 SER A CA 1
ATOM 834 C C . SER A 1 108 ? -4.536 5.532 -16.741 1.00 88.75 108 SER A C 1
ATOM 836 O O . SER A 1 108 ? -5.171 6.291 -16.006 1.00 88.75 108 SER A O 1
ATOM 838 N N . HIS A 1 109 ? -3.211 5.635 -16.896 1.00 92.56 109 HIS A N 1
ATOM 839 C CA . HIS A 1 109 ? -2.378 6.638 -16.245 1.00 92.56 109 HIS A CA 1
ATOM 840 C C . HIS A 1 109 ? -2.978 8.062 -16.328 1.00 92.56 109 HIS A C 1
ATOM 842 O O . HIS A 1 109 ? -3.357 8.504 -17.413 1.00 92.56 109 HIS A O 1
ATOM 848 N N . PRO A 1 110 ? -3.032 8.825 -15.218 1.00 94.12 110 PRO A N 1
ATOM 849 C CA . PRO A 1 110 ? -2.489 8.523 -13.890 1.00 94.12 110 PRO A CA 1
ATOM 850 C C . PRO A 1 110 ? -3.421 7.725 -12.969 1.00 94.12 110 PRO A C 1
ATOM 852 O O . PRO A 1 110 ? -3.078 7.547 -11.801 1.00 94.12 110 PRO A O 1
ATOM 855 N N . THR A 1 111 ? -4.567 7.255 -13.459 1.00 95.00 111 THR A N 1
ATOM 856 C CA . THR A 1 111 ? -5.585 6.582 -12.647 1.00 95.00 111 THR A CA 1
ATOM 857 C C . THR A 1 111 ? -5.371 5.079 -12.606 1.00 95.00 111 THR A C 1
ATOM 859 O O . THR A 1 111 ? -5.382 4.417 -13.641 1.00 95.00 111 THR A O 1
ATOM 862 N N . TYR A 1 112 ? -5.240 4.533 -11.402 1.00 95.38 112 TYR A N 1
ATOM 863 C CA . TYR A 1 112 ? -5.041 3.110 -11.178 1.00 95.38 112 TYR A CA 1
ATOM 864 C C . TYR A 1 112 ? -5.864 2.613 -10.003 1.00 95.38 112 TYR A C 1
ATOM 866 O O . TYR A 1 112 ? -5.832 3.193 -8.917 1.00 95.38 112 TYR A O 1
ATOM 874 N N . VAL A 1 113 ? -6.550 1.495 -10.212 1.00 95.31 113 VAL A N 1
ATOM 875 C CA . VAL A 1 113 ? -7.218 0.758 -9.138 1.00 95.31 113 VAL A CA 1
ATOM 876 C C . VAL A 1 113 ? -6.243 -0.272 -8.583 1.00 95.31 113 VAL A C 1
ATOM 878 O O . VAL A 1 113 ? -5.583 -0.988 -9.341 1.00 95.31 113 VAL A O 1
ATOM 881 N N . MET A 1 114 ? -6.104 -0.317 -7.262 1.00 96.56 114 MET A N 1
ATOM 882 C CA . MET A 1 114 ? -5.185 -1.238 -6.604 1.00 96.56 114 MET A CA 1
ATOM 883 C C . MET A 1 114 ? -5.783 -2.642 -6.515 1.00 96.56 114 MET A C 1
ATOM 885 O O . MET A 1 114 ? -6.967 -2.844 -6.241 1.00 96.56 114 MET A O 1
ATOM 889 N N . SER A 1 115 ? -4.921 -3.624 -6.715 1.00 97.06 115 SER A N 1
ATOM 890 C CA . SER A 1 115 ? -5.205 -5.048 -6.591 1.00 97.06 115 SER A CA 1
ATOM 891 C C . SER A 1 115 ? -4.032 -5.726 -5.890 1.00 97.06 115 SER A C 1
ATOM 893 O O . SER A 1 115 ? -3.057 -5.077 -5.501 1.00 97.06 115 SER A O 1
ATOM 895 N N . VAL A 1 116 ? -4.100 -7.041 -5.730 1.00 97.56 116 VAL A N 1
ATOM 896 C CA . VAL A 1 116 ? -2.952 -7.841 -5.316 1.00 97.56 116 VAL A CA 1
ATOM 897 C C . VAL A 1 116 ? -2.586 -8.882 -6.360 1.00 97.56 116 VAL A C 1
ATOM 899 O O . VAL A 1 116 ? -3.435 -9.390 -7.090 1.00 97.56 116 VAL A O 1
ATOM 902 N N . ARG A 1 117 ? -1.301 -9.229 -6.401 1.00 96.12 117 ARG A N 1
ATOM 903 C CA . ARG A 1 117 ? -0.778 -10.392 -7.117 1.00 96.12 117 ARG A CA 1
ATOM 904 C C . ARG A 1 117 ? -0.282 -11.409 -6.100 1.00 96.12 117 ARG A C 1
ATOM 906 O O . ARG A 1 117 ? 0.444 -11.051 -5.176 1.00 96.12 117 ARG A O 1
ATOM 913 N N . ALA A 1 118 ? -0.636 -12.676 -6.290 1.00 96.38 118 ALA A N 1
ATOM 914 C CA . ALA A 1 118 ? -0.085 -13.759 -5.484 1.00 96.38 118 ALA A CA 1
ATOM 915 C C . ALA A 1 118 ? 1.443 -13.859 -5.662 1.00 96.38 118 ALA A C 1
ATOM 917 O O . ALA A 1 118 ? 1.965 -13.772 -6.778 1.00 96.38 118 ALA A O 1
ATOM 918 N N . GLY A 1 119 ? 2.143 -14.077 -4.554 1.00 96.44 119 GLY A N 1
ATOM 919 C CA . GLY A 1 119 ? 3.595 -14.160 -4.466 1.00 96.44 119 GLY A CA 1
ATOM 920 C C . GLY A 1 119 ? 4.258 -12.909 -3.891 1.00 96.44 119 GLY A C 1
ATOM 921 O O . GLY A 1 119 ? 3.620 -11.900 -3.582 1.00 96.44 119 GLY A O 1
ATOM 922 N N . ASP A 1 120 ? 5.575 -13.013 -3.745 1.00 97.25 120 ASP A N 1
ATOM 923 C CA . ASP A 1 120 ? 6.440 -11.962 -3.212 1.00 97.25 120 ASP A CA 1
ATOM 924 C C . ASP A 1 120 ? 6.582 -10.762 -4.156 1.00 97.25 120 ASP A C 1
ATOM 926 O O . ASP A 1 120 ? 6.444 -10.947 -5.371 1.00 97.25 120 ASP A O 1
ATOM 930 N N . PRO A 1 121 ? 6.948 -9.574 -3.630 1.00 96.25 121 PRO A N 1
ATOM 931 C CA . PRO A 1 121 ? 7.330 -8.430 -4.451 1.00 96.25 121 PRO A CA 1
ATOM 932 C C . PRO A 1 121 ? 8.389 -8.784 -5.500 1.00 96.25 121 PRO A C 1
ATOM 934 O O . PRO A 1 121 ? 9.306 -9.575 -5.241 1.00 96.25 121 PRO A O 1
ATOM 937 N N . MET A 1 122 ? 8.231 -8.222 -6.696 1.00 93.75 122 MET A N 1
ATOM 938 C CA . MET A 1 122 ? 9.042 -8.511 -7.872 1.00 93.75 122 MET A CA 1
ATOM 939 C C . MET A 1 122 ? 10.461 -7.980 -7.692 1.00 93.75 122 MET A C 1
ATOM 941 O O . MET A 1 122 ? 10.691 -6.868 -7.222 1.00 93.75 122 MET A O 1
ATOM 945 N N . SER A 1 123 ? 11.433 -8.778 -8.127 1.00 94.06 123 SER A N 1
ATOM 946 C CA . SER A 1 123 ? 12.797 -8.292 -8.295 1.00 94.06 123 SER A CA 1
ATOM 947 C C . SER A 1 123 ? 12.919 -7.614 -9.658 1.00 94.06 123 SER A C 1
ATOM 949 O O . SER A 1 123 ? 12.711 -8.261 -10.681 1.00 94.06 123 SER A O 1
ATOM 951 N N . VAL A 1 124 ? 13.271 -6.332 -9.672 1.00 92.50 124 VAL A N 1
ATOM 952 C CA . VAL A 1 124 ? 13.415 -5.505 -10.880 1.00 92.50 124 VAL A CA 1
ATOM 953 C C . VAL A 1 124 ? 14.794 -4.860 -10.937 1.00 92.50 124 VAL A C 1
ATOM 955 O O . VAL A 1 124 ? 15.470 -4.694 -9.922 1.00 92.50 124 VAL A O 1
ATOM 958 N N . THR A 1 125 ? 15.242 -4.482 -12.129 1.00 94.69 125 THR A N 1
ATOM 959 C CA . THR A 1 125 ? 16.480 -3.708 -12.281 1.00 94.69 125 THR A CA 1
ATOM 960 C C . THR A 1 125 ? 16.228 -2.210 -12.103 1.00 94.69 125 THR A C 1
ATOM 962 O O . THR A 1 125 ? 15.103 -1.730 -12.215 1.00 94.69 125 THR A O 1
ATOM 965 N N . SER A 1 126 ? 17.288 -1.431 -11.875 1.00 95.50 126 SER A N 1
ATOM 966 C CA . SER A 1 126 ? 17.183 0.034 -11.902 1.00 95.50 126 SER A CA 1
ATOM 967 C C . SER A 1 126 ? 16.555 0.509 -13.223 1.00 95.50 126 SER A C 1
ATOM 969 O O . SER A 1 126 ? 16.950 0.057 -14.297 1.00 95.50 126 SER A O 1
ATOM 971 N N . GLY A 1 127 ? 15.570 1.401 -13.138 1.00 93.25 127 GLY A N 1
ATOM 972 C CA . GLY A 1 127 ? 14.777 1.905 -14.262 1.00 93.25 127 GLY A CA 1
ATOM 973 C C . GLY A 1 127 ? 13.591 1.029 -14.682 1.00 93.25 127 GLY A C 1
ATOM 974 O O . GLY A 1 127 ? 12.764 1.495 -15.465 1.00 93.25 127 GLY A O 1
ATOM 975 N N . ASP A 1 128 ? 13.467 -0.194 -14.164 1.00 93.00 128 ASP A N 1
ATOM 976 C CA . ASP A 1 128 ? 12.404 -1.124 -14.547 1.00 93.00 128 ASP A CA 1
ATOM 977 C C . ASP A 1 128 ? 11.177 -1.005 -13.630 1.00 93.00 128 ASP A C 1
ATOM 979 O O . ASP A 1 128 ? 11.179 -1.438 -12.482 1.00 93.00 128 ASP A O 1
ATOM 983 N N . TYR A 1 129 ? 10.102 -0.424 -14.164 1.00 92.31 129 TYR A N 1
ATOM 984 C CA . TYR A 1 129 ? 8.816 -0.273 -13.475 1.00 92.31 129 TYR A CA 1
ATOM 985 C C . TYR A 1 129 ? 7.784 -1.350 -13.854 1.00 92.31 129 TYR A C 1
ATOM 987 O O . TYR A 1 129 ? 6.617 -1.226 -13.480 1.00 92.31 129 TYR A O 1
ATOM 995 N N . SER A 1 130 ? 8.178 -2.401 -14.582 1.00 88.31 130 SER A N 1
ATOM 996 C CA . SER A 1 130 ? 7.281 -3.509 -14.954 1.00 88.31 130 SER A CA 1
ATOM 997 C C . SER A 1 130 ? 6.868 -4.388 -13.764 1.00 88.31 130 SER A C 1
ATOM 999 O O . SER A 1 130 ? 5.894 -5.130 -13.863 1.00 88.31 130 SER A O 1
ATOM 1001 N N . GLY A 1 131 ? 7.552 -4.233 -12.619 1.00 85.88 131 GLY A N 1
ATOM 1002 C CA . GLY A 1 131 ? 7.193 -4.768 -11.299 1.00 85.88 131 GLY A CA 1
ATOM 1003 C C . GLY A 1 131 ? 5.741 -4.519 -10.884 1.00 85.88 131 GLY A C 1
ATOM 1004 O O . GLY A 1 131 ? 5.113 -5.365 -10.249 1.00 85.88 131 GLY A O 1
ATOM 1005 N N . LEU A 1 132 ? 5.213 -3.345 -11.257 1.00 92.94 132 LEU A N 1
ATOM 1006 C CA . LEU A 1 132 ? 3.905 -2.823 -10.840 1.00 92.94 132 LEU A CA 1
ATOM 1007 C C . LEU A 1 132 ? 3.676 -2.828 -9.316 1.00 92.94 132 LEU A C 1
ATOM 1009 O O . LEU A 1 132 ? 2.543 -2.749 -8.859 1.00 92.94 132 LEU A O 1
ATOM 1013 N N . ASP A 1 133 ? 4.737 -2.882 -8.524 1.00 95.00 133 ASP A N 1
ATOM 1014 C CA . ASP A 1 133 ? 4.753 -2.888 -7.057 1.00 95.00 133 ASP A CA 1
ATOM 1015 C C . ASP A 1 133 ? 5.672 -1.783 -6.500 1.00 95.00 133 ASP A C 1
ATOM 1017 O O . ASP A 1 133 ? 6.154 -1.825 -5.369 1.00 95.00 133 ASP A O 1
ATOM 1021 N N . GLN A 1 134 ? 5.904 -0.760 -7.325 1.00 95.38 134 GLN A N 1
ATOM 1022 C CA . GLN A 1 134 ? 6.812 0.347 -7.067 1.00 95.38 134 GLN A CA 1
ATOM 1023 C C . GLN A 1 134 ? 6.065 1.521 -6.419 1.00 95.38 134 GLN A C 1
ATOM 1025 O O . GLN A 1 134 ? 5.624 2.458 -7.094 1.00 95.38 134 GLN A O 1
ATOM 1030 N N . PHE A 1 135 ? 5.936 1.499 -5.093 1.00 97.75 135 PHE A N 1
ATOM 1031 C CA . PHE A 1 135 ? 5.323 2.595 -4.341 1.00 97.75 135 PHE A CA 1
ATOM 1032 C C . PHE A 1 135 ? 6.363 3.617 -3.900 1.00 97.75 135 PHE A C 1
ATOM 1034 O O . PHE A 1 135 ? 7.543 3.318 -3.742 1.00 97.75 135 PHE A O 1
ATOM 1041 N N . GLN A 1 136 ? 5.932 4.848 -3.663 1.00 96.56 136 GLN A N 1
ATOM 1042 C CA . GLN A 1 136 ? 6.768 5.898 -3.108 1.00 96.56 136 GLN A CA 1
ATOM 1043 C C . GLN A 1 136 ? 6.068 6.551 -1.922 1.00 96.56 136 GLN A C 1
ATOM 1045 O O . GLN A 1 136 ? 4.980 7.110 -2.051 1.00 96.56 136 GLN A O 1
ATOM 1050 N N . ARG A 1 137 ? 6.750 6.552 -0.777 1.00 93.25 137 ARG A N 1
ATOM 1051 C CA . ARG A 1 137 ? 6.348 7.324 0.401 1.00 93.25 137 ARG A CA 1
ATOM 1052 C C . ARG A 1 137 ? 6.500 8.819 0.151 1.00 93.25 137 ARG A C 1
ATOM 1054 O O . ARG A 1 137 ? 7.513 9.267 -0.393 1.00 93.25 137 ARG A O 1
ATOM 1061 N N . ARG A 1 138 ? 5.503 9.597 0.562 1.00 93.44 138 ARG A N 1
ATOM 1062 C CA . ARG A 1 138 ? 5.502 11.059 0.476 1.00 93.44 138 ARG A CA 1
ATOM 1063 C C . ARG A 1 138 ? 4.888 11.681 1.724 1.00 93.44 138 ARG A C 1
ATOM 1065 O O . ARG A 1 138 ? 4.269 11.014 2.549 1.00 93.44 138 ARG A O 1
ATOM 1072 N N . ARG A 1 139 ? 5.056 12.995 1.830 1.00 92.12 139 ARG A N 1
ATOM 1073 C CA . ARG A 1 139 ? 4.332 13.837 2.778 1.00 92.12 139 ARG A CA 1
ATOM 1074 C C . ARG A 1 139 ? 3.240 14.591 2.037 1.00 92.12 139 ARG A C 1
ATOM 1076 O O . ARG A 1 139 ? 3.484 15.064 0.924 1.00 92.12 139 ARG A O 1
ATOM 1083 N N . THR A 1 140 ? 2.071 14.718 2.648 1.00 91.81 140 THR A N 1
ATOM 1084 C CA . THR A 1 140 ? 1.066 15.677 2.188 1.00 91.81 140 THR A CA 1
ATOM 1085 C C . THR A 1 140 ? 1.584 17.106 2.337 1.00 91.81 140 THR A C 1
ATOM 1087 O O . THR A 1 140 ? 2.500 17.390 3.117 1.00 91.81 140 THR A O 1
ATOM 1090 N N . ASN A 1 141 ? 1.014 18.028 1.561 1.00 85.25 141 ASN A N 1
ATOM 1091 C CA . ASN A 1 141 ? 1.403 19.431 1.641 1.00 85.25 141 ASN A CA 1
ATOM 1092 C C . ASN A 1 141 ? 1.110 19.997 3.042 1.00 85.25 141 ASN A C 1
ATOM 1094 O O . ASN A 1 141 ? 0.059 19.730 3.618 1.00 85.25 141 ASN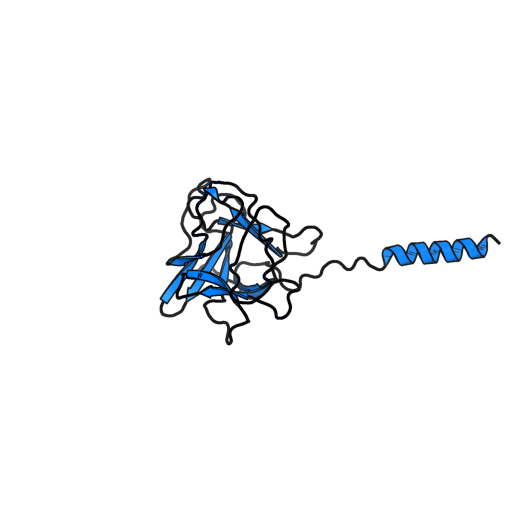 A O 1
ATOM 1098 N N . GLY A 1 142 ? 2.041 20.781 3.588 1.00 81.50 142 GLY A N 1
ATOM 1099 C CA . GLY A 1 142 ? 1.923 21.359 4.930 1.00 81.50 142 GLY A CA 1
ATOM 1100 C C . GLY A 1 142 ? 2.263 20.412 6.090 1.00 81.50 142 GLY A C 1
ATOM 1101 O O . GLY A 1 142 ? 2.342 20.881 7.224 1.00 81.50 142 GLY A O 1
ATOM 1102 N N . PHE A 1 143 ? 2.527 19.120 5.847 1.00 87.06 143 PHE A N 1
ATOM 1103 C CA . PHE A 1 143 ? 3.012 18.218 6.893 1.00 87.06 143 PHE A CA 1
ATOM 1104 C C . PHE A 1 143 ? 4.525 18.371 7.110 1.00 87.06 143 PHE A C 1
ATOM 1106 O O . PHE A 1 143 ? 5.341 18.016 6.255 1.00 87.06 143 PHE A O 1
ATOM 1113 N N . SER A 1 144 ? 4.909 18.878 8.282 1.00 85.38 144 SER A N 1
ATOM 1114 C CA . SER A 1 144 ? 6.310 19.087 8.679 1.00 85.38 144 SER A CA 1
ATOM 1115 C C . SER A 1 144 ? 6.826 18.078 9.710 1.00 85.38 144 SER A C 1
ATOM 1117 O O . SER A 1 144 ? 7.963 18.206 10.161 1.00 85.38 144 SER A O 1
ATOM 1119 N N . GLY A 1 145 ? 6.007 17.102 10.112 1.00 86.31 145 GLY A N 1
ATOM 1120 C CA . GLY A 1 145 ? 6.392 16.092 11.096 1.00 86.31 145 GLY A CA 1
ATOM 1121 C C . GLY A 1 145 ? 7.404 15.069 10.560 1.00 86.31 145 GLY A C 1
ATOM 1122 O O . GLY A 1 145 ? 7.734 15.058 9.367 1.00 86.31 145 GLY A O 1
ATOM 1123 N N . PRO A 1 146 ? 7.929 14.196 11.438 1.00 88.25 146 PRO A N 1
ATOM 1124 C CA . PRO A 1 146 ? 8.740 13.061 11.014 1.00 88.25 146 PRO A CA 1
ATOM 1125 C C . PRO A 1 146 ? 7.903 12.069 10.190 1.00 88.25 146 PRO A C 1
ATOM 1127 O O . PRO A 1 146 ? 6.683 12.017 10.307 1.00 88.25 146 PRO A O 1
ATOM 1130 N N . GLY A 1 147 ? 8.561 11.256 9.361 1.00 92.88 147 GLY A N 1
ATOM 1131 C CA . GLY A 1 147 ? 7.888 10.198 8.598 1.00 92.88 147 GLY A CA 1
ATOM 1132 C C . GLY A 1 147 ? 7.148 10.666 7.341 1.00 92.88 147 GLY A C 1
ATOM 1133 O O . GLY A 1 147 ? 7.466 11.712 6.768 1.00 92.88 147 GLY A O 1
ATOM 1134 N N . ASN A 1 148 ? 6.221 9.829 6.873 1.00 95.44 148 ASN A N 1
ATOM 1135 C CA . ASN A 1 148 ? 5.443 9.994 5.644 1.00 95.44 148 ASN A CA 1
ATOM 1136 C C . ASN A 1 148 ? 3.987 9.580 5.881 1.00 95.44 148 ASN A C 1
ATOM 1138 O O . ASN A 1 148 ? 3.726 8.609 6.585 1.00 95.44 148 ASN A O 1
ATOM 1142 N N . ASN A 1 149 ? 3.054 10.306 5.278 1.00 95.38 149 ASN A N 1
ATOM 1143 C CA . ASN A 1 149 ? 1.612 10.127 5.454 1.00 95.38 149 ASN A CA 1
ATOM 1144 C C . ASN A 1 149 ? 0.872 10.075 4.108 1.00 95.38 149 ASN A C 1
ATOM 1146 O O . ASN A 1 149 ? -0.324 10.306 4.064 1.00 95.38 149 ASN A O 1
ATOM 1150 N N . ALA A 1 150 ? 1.571 9.824 3.002 1.00 95.56 150 ALA A N 1
ATOM 1151 C CA . ALA A 1 150 ? 0.972 9.695 1.679 1.00 95.56 150 ALA A CA 1
ATOM 1152 C C . ALA A 1 150 ? 1.700 8.637 0.845 1.00 95.56 150 ALA A C 1
ATOM 1154 O O . ALA A 1 150 ? 2.905 8.410 1.019 1.00 95.56 150 ALA A O 1
ATOM 1155 N N . LEU A 1 151 ? 0.970 8.037 -0.097 1.00 96.81 151 LEU A N 1
ATOM 1156 C CA . LEU A 1 151 ? 1.493 7.063 -1.050 1.00 96.81 151 LEU A CA 1
ATOM 1157 C C . LEU A 1 151 ? 1.335 7.555 -2.477 1.00 96.81 151 LEU A C 1
ATOM 1159 O O . LEU A 1 151 ? 0.324 8.139 -2.865 1.00 96.81 151 LEU A O 1
ATOM 1163 N N . PHE A 1 152 ? 2.367 7.292 -3.263 1.00 96.81 152 PHE A N 1
ATOM 1164 C CA . PHE A 1 152 ? 2.373 7.438 -4.706 1.00 96.81 152 PHE A CA 1
ATOM 1165 C C . PHE A 1 152 ? 2.658 6.071 -5.310 1.00 96.81 152 PHE A C 1
ATOM 1167 O O . PHE A 1 152 ? 3.371 5.262 -4.715 1.00 96.81 152 PHE A O 1
ATOM 1174 N N . PHE A 1 153 ? 2.145 5.845 -6.507 1.00 95.94 153 PHE A N 1
ATOM 1175 C CA . PHE A 1 153 ? 2.391 4.641 -7.275 1.00 95.94 153 PHE A CA 1
ATOM 1176 C C . PHE A 1 153 ? 3.139 5.005 -8.555 1.00 95.94 153 PHE A C 1
ATOM 1178 O O . PHE A 1 153 ? 2.844 6.016 -9.198 1.00 95.94 153 PHE A O 1
ATOM 1185 N N . ARG A 1 154 ? 4.161 4.223 -8.901 1.00 94.75 154 ARG A N 1
ATOM 1186 C CA . ARG A 1 154 ? 4.974 4.456 -10.093 1.00 94.75 154 ARG A CA 1
ATOM 1187 C C . ARG A 1 154 ? 4.887 3.282 -11.041 1.00 94.75 154 ARG A C 1
ATOM 1189 O O . ARG A 1 154 ? 4.933 2.127 -10.638 1.00 94.75 154 ARG A O 1
ATOM 1196 N N . THR A 1 155 ? 4.812 3.618 -12.317 1.00 93.38 155 THR A N 1
ATOM 1197 C CA . THR A 1 155 ? 4.700 2.662 -13.417 1.00 93.38 155 THR A CA 1
ATOM 1198 C C . THR A 1 155 ? 5.568 3.122 -14.577 1.00 93.38 155 THR A C 1
ATOM 1200 O O . THR A 1 155 ? 6.101 4.234 -14.565 1.00 93.38 155 THR A O 1
ATOM 1203 N N . THR A 1 156 ? 5.671 2.296 -15.614 1.00 92.50 156 THR A N 1
ATOM 1204 C CA . THR A 1 156 ? 6.317 2.678 -16.877 1.00 92.50 156 THR A CA 1
ATOM 1205 C C . THR A 1 156 ? 5.617 3.852 -17.568 1.00 92.50 156 THR A C 1
ATOM 1207 O O . THR A 1 156 ? 6.268 4.585 -18.307 1.00 92.50 156 THR A O 1
ATOM 1210 N N . ALA A 1 157 ? 4.325 4.077 -17.303 1.00 93.12 157 ALA A N 1
ATOM 1211 C CA . ALA A 1 157 ? 3.568 5.187 -17.878 1.00 93.12 157 ALA A CA 1
ATOM 1212 C C . ALA A 1 157 ? 3.821 6.541 -17.187 1.00 93.12 157 ALA A C 1
ATOM 1214 O O . ALA A 1 157 ? 3.616 7.582 -17.807 1.00 93.12 157 ALA A O 1
ATOM 1215 N N . GLY A 1 158 ? 4.283 6.559 -15.929 1.00 92.56 158 GLY A N 1
ATOM 1216 C CA . GLY A 1 158 ? 4.572 7.812 -15.229 1.00 92.56 158 GLY A CA 1
ATOM 1217 C C . GLY A 1 158 ? 4.645 7.718 -13.703 1.00 92.56 158 GLY A C 1
ATOM 1218 O O . GLY A 1 158 ? 4.657 6.638 -13.108 1.00 92.56 158 GLY A O 1
ATOM 1219 N N . THR A 1 159 ? 4.726 8.890 -13.056 1.00 92.38 159 THR A N 1
ATOM 1220 C CA . THR A 1 159 ? 5.077 9.024 -11.621 1.00 92.38 159 THR A CA 1
ATOM 1221 C C . THR A 1 159 ? 4.144 9.919 -10.796 1.00 92.38 159 THR A C 1
ATOM 1223 O O . THR A 1 159 ? 4.396 10.141 -9.610 1.00 92.38 159 THR A O 1
ATOM 1226 N N . ASN A 1 160 ? 3.086 10.457 -11.400 1.00 93.94 160 ASN A N 1
ATOM 1227 C CA . ASN A 1 160 ? 2.123 11.357 -10.758 1.00 93.94 160 ASN A CA 1
ATOM 1228 C C . ASN A 1 160 ? 0.831 10.653 -10.309 1.00 93.94 160 ASN A C 1
ATOM 1230 O O . ASN A 1 160 ? -0.130 11.355 -10.018 1.00 93.94 160 ASN A O 1
ATOM 1234 N N . SER A 1 161 ? 0.811 9.319 -10.214 1.00 95.69 161 SER A N 1
ATOM 1235 C CA . SER A 1 161 ? -0.286 8.570 -9.590 1.00 95.69 161 SER A CA 1
ATOM 1236 C C . SER A 1 161 ? -0.152 8.612 -8.068 1.00 95.69 161 SER A C 1
ATOM 1238 O O . SER A 1 161 ? 0.858 8.187 -7.503 1.00 95.69 161 SER A O 1
ATOM 1240 N N . ARG A 1 162 ? -1.157 9.157 -7.394 1.00 95.12 162 ARG A N 1
ATOM 1241 C CA . ARG A 1 162 ? -1.164 9.532 -5.976 1.00 95.12 162 ARG A CA 1
ATOM 1242 C C . ARG A 1 162 ? -2.411 8.985 -5.323 1.00 95.12 162 ARG A C 1
ATOM 1244 O O . ARG A 1 162 ? -3.460 8.986 -5.953 1.00 95.12 162 ARG A O 1
ATOM 1251 N N . PHE A 1 163 ? -2.331 8.593 -4.059 1.00 95.44 163 PHE A N 1
ATOM 1252 C CA . PHE A 1 163 ? -3.563 8.449 -3.303 1.00 95.44 163 PHE A CA 1
ATOM 1253 C C . PHE A 1 163 ? -4.221 9.833 -3.158 1.00 95.44 163 PHE A C 1
ATOM 1255 O O . PHE A 1 163 ? -3.627 10.746 -2.579 1.00 95.44 163 PHE A O 1
ATOM 1262 N N . GLY A 1 164 ? -5.411 9.966 -3.740 1.00 89.56 164 GLY A N 1
ATOM 1263 C CA . GLY A 1 164 ? -6.206 11.200 -3.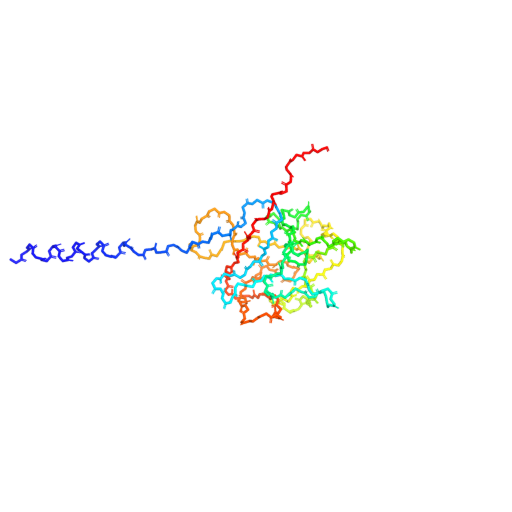788 1.00 89.56 164 GLY A CA 1
ATOM 1264 C C . GLY A 1 164 ? -7.721 10.948 -3.811 1.00 89.56 164 GLY A C 1
ATOM 1265 O O . GLY A 1 164 ? -8.519 11.858 -4.019 1.00 89.56 164 GLY A O 1
ATOM 1266 N N . ALA A 1 165 ? -8.128 9.686 -3.640 1.00 92.69 165 ALA A N 1
ATOM 1267 C CA . ALA A 1 165 ? -9.515 9.248 -3.715 1.00 92.69 165 ALA A CA 1
ATOM 1268 C C . ALA A 1 165 ? -9.961 8.722 -2.345 1.00 92.69 165 ALA A C 1
ATOM 1270 O O . ALA A 1 165 ? -9.922 7.518 -2.071 1.00 92.69 165 ALA A O 1
ATOM 1271 N N . VAL A 1 166 ? -10.355 9.641 -1.460 1.00 93.12 166 VAL A N 1
ATOM 1272 C CA . VAL A 1 166 ? -10.891 9.302 -0.133 1.00 93.12 166 VAL A CA 1
ATOM 1273 C C . VAL A 1 166 ? -12.218 8.539 -0.288 1.00 93.12 166 VAL A C 1
ATOM 1275 O O . VAL A 1 166 ? -13.125 9.032 -0.964 1.00 93.12 166 VAL A O 1
ATOM 1278 N N . PRO A 1 167 ? -12.375 7.345 0.315 1.00 95.31 167 PRO A N 1
ATOM 1279 C CA . PRO A 1 167 ? -13.595 6.554 0.173 1.00 95.31 167 PRO A CA 1
ATOM 1280 C C . PRO A 1 167 ? -14.783 7.185 0.900 1.00 95.31 167 PRO A C 1
ATOM 1282 O O . PRO A 1 167 ? -14.647 7.711 2.004 1.00 95.31 167 PRO A O 1
ATOM 1285 N N . SER A 1 168 ? -15.977 7.036 0.326 1.00 92.00 168 SER A N 1
ATOM 1286 C CA . SER A 1 168 ? -17.236 7.419 0.977 1.00 92.00 168 SER A CA 1
ATOM 1287 C C . SER A 1 168 ? -17.872 6.291 1.797 1.00 92.00 168 SER A C 1
ATOM 1289 O O . SER A 1 168 ? -18.763 6.555 2.600 1.00 92.00 168 SER A O 1
ATOM 1291 N N . ALA A 1 169 ? -17.470 5.034 1.569 1.00 95.06 169 ALA A N 1
ATOM 1292 C CA . ALA A 1 169 ? -18.023 3.854 2.235 1.00 95.06 169 ALA A CA 1
ATOM 1293 C C . ALA A 1 169 ? -17.094 2.632 2.119 1.00 95.06 169 ALA A C 1
ATOM 1295 O O . ALA A 1 169 ? -16.224 2.575 1.246 1.00 95.06 169 ALA A O 1
ATOM 1296 N N . ALA A 1 170 ? -17.338 1.627 2.964 1.00 97.44 170 ALA A N 1
ATOM 1297 C CA . ALA A 1 170 ? -16.732 0.304 2.840 1.00 97.44 170 ALA A CA 1
ATOM 1298 C C . ALA A 1 170 ? -17.099 -0.380 1.501 1.00 97.44 170 ALA A C 1
ATOM 1300 O O . ALA A 1 170 ? -18.151 -0.103 0.926 1.00 97.44 170 ALA A O 1
ATOM 1301 N N . GLY A 1 171 ? -16.227 -1.256 1.000 1.00 96.62 171 GLY A N 1
ATOM 1302 C CA . GLY A 1 171 ? -16.307 -1.886 -0.323 1.00 96.62 171 GLY A CA 1
ATOM 1303 C C . GLY A 1 171 ? -15.842 -0.996 -1.481 1.00 96.62 171 GLY A C 1
ATOM 1304 O O . GLY A 1 171 ? -15.813 -1.440 -2.626 1.00 96.62 171 GLY A O 1
ATOM 1305 N N . THR A 1 172 ? -15.467 0.258 -1.214 1.00 97.00 172 THR A N 1
ATOM 1306 C CA . THR A 1 172 ? -14.936 1.155 -2.250 1.00 97.00 172 THR A CA 1
ATOM 1307 C C . THR A 1 172 ? -13.515 0.728 -2.606 1.00 97.00 172 THR A C 1
ATOM 1309 O O . THR A 1 172 ? -12.692 0.527 -1.713 1.00 97.00 172 THR A O 1
ATOM 1312 N N . ALA A 1 173 ? -13.201 0.614 -3.895 1.00 96.06 173 ALA A N 1
ATOM 1313 C CA . ALA A 1 173 ? -11.860 0.248 -4.338 1.00 96.06 173 ALA A CA 1
ATOM 1314 C C . ALA A 1 173 ? -10.820 1.312 -3.940 1.00 96.06 173 ALA A C 1
ATOM 1316 O O . ALA A 1 173 ? -11.099 2.514 -3.955 1.00 96.06 173 ALA A O 1
ATOM 1317 N N . VAL A 1 174 ? -9.604 0.878 -3.609 1.00 96.94 174 VAL A N 1
ATOM 1318 C CA . VAL A 1 174 ? -8.483 1.797 -3.394 1.00 96.94 174 VAL A CA 1
ATOM 1319 C C . VAL A 1 174 ? -7.990 2.288 -4.753 1.00 96.94 174 VAL A C 1
ATOM 1321 O O . VAL A 1 174 ? -7.567 1.492 -5.591 1.00 96.94 174 VAL A O 1
ATOM 1324 N N . GLN A 1 175 ? -8.024 3.602 -4.968 1.00 95.19 175 GLN A N 1
ATOM 1325 C CA . GLN A 1 175 ? -7.640 4.227 -6.231 1.00 95.19 175 GLN A CA 1
ATOM 1326 C C . GLN A 1 175 ? -6.527 5.258 -6.028 1.00 95.19 175 GLN A C 1
ATOM 1328 O O . GLN A 1 175 ? -6.520 6.020 -5.060 1.00 95.19 175 GLN A O 1
ATOM 1333 N N . PHE A 1 176 ? -5.595 5.275 -6.975 1.00 95.62 176 PHE A N 1
ATOM 1334 C CA . PHE A 1 176 ? -4.593 6.318 -7.142 1.00 95.62 176 PHE A CA 1
ATOM 1335 C C . PHE A 1 176 ? -4.922 7.108 -8.407 1.00 95.62 176 PHE A C 1
ATOM 1337 O O . PHE A 1 176 ? -5.352 6.516 -9.393 1.00 95.62 176 PHE A O 1
ATOM 1344 N N . ASP A 1 177 ? -4.714 8.420 -8.403 1.00 93.50 177 ASP A N 1
ATOM 1345 C CA . ASP A 1 177 ? -5.008 9.305 -9.531 1.00 93.50 177 ASP A CA 1
ATOM 1346 C C . ASP A 1 177 ? -4.003 10.469 -9.643 1.00 93.50 177 ASP A C 1
ATOM 1348 O O . ASP A 1 177 ? -2.994 10.521 -8.941 1.00 93.50 177 ASP A O 1
ATOM 1352 N N . GLY A 1 178 ? -4.232 11.389 -10.583 1.00 92.50 178 GLY A N 1
ATOM 1353 C CA . GLY A 1 178 ? -3.382 12.567 -10.804 1.00 92.50 178 GLY A CA 1
ATOM 1354 C C . GLY A 1 178 ? -3.735 13.787 -9.949 1.00 92.50 178 GLY A C 1
ATOM 1355 O O . GLY A 1 178 ? -3.241 14.880 -10.237 1.00 92.50 178 GLY A O 1
ATOM 1356 N N . GLY A 1 179 ? -4.627 13.636 -8.971 1.00 89.44 179 GLY A N 1
ATOM 1357 C CA . GLY A 1 179 ? -5.259 14.722 -8.238 1.00 89.44 179 GLY A CA 1
ATOM 1358 C C . GLY A 1 179 ? -4.470 15.231 -7.029 1.00 89.44 179 GLY A C 1
ATOM 1359 O O . GLY A 1 179 ? -3.230 15.333 -7.019 1.00 89.44 179 GLY A O 1
ATOM 1360 N N . ALA A 1 180 ? -5.236 15.630 -6.011 1.00 88.75 180 ALA A N 1
ATOM 1361 C CA . ALA A 1 180 ? -4.707 16.055 -4.724 1.00 88.75 180 ALA A CA 1
ATOM 1362 C C . ALA A 1 180 ? -3.983 14.893 -4.022 1.00 88.75 180 ALA A C 1
ATOM 1364 O O . ALA A 1 180 ? -4.199 13.727 -4.326 1.00 88.75 180 ALA A O 1
ATOM 1365 N N . ILE A 1 181 ? -3.070 15.227 -3.108 1.00 92.31 181 ILE A N 1
ATOM 1366 C CA . ILE A 1 181 ? -2.395 14.226 -2.278 1.00 92.31 181 ILE A CA 1
ATOM 1367 C C . ILE A 1 181 ? -3.172 14.149 -0.974 1.00 92.31 181 ILE A C 1
ATOM 1369 O O . ILE A 1 181 ? -3.031 15.045 -0.135 1.00 92.31 181 ILE A O 1
ATOM 1373 N N . ASP A 1 182 ? -3.946 13.087 -0.808 1.00 93.31 182 ASP A N 1
ATOM 1374 C CA . ASP A 1 182 ? -4.675 12.861 0.428 1.00 93.31 182 ASP A CA 1
ATOM 1375 C C . ASP A 1 182 ? -3.827 12.081 1.437 1.00 93.31 182 ASP A C 1
ATOM 1377 O O . ASP A 1 182 ? -3.032 11.207 1.069 1.00 93.31 182 ASP A O 1
ATOM 1381 N N . PRO A 1 183 ? -3.939 12.422 2.728 1.00 94.88 183 PRO A N 1
ATOM 1382 C CA . PRO A 1 183 ? -3.229 11.714 3.774 1.00 94.88 183 PRO A CA 1
ATOM 1383 C C . PRO A 1 183 ? -3.819 10.325 4.036 1.00 94.88 183 PRO A C 1
ATOM 1385 O O . PRO A 1 183 ? -5.026 10.101 3.958 1.00 94.88 183 PRO A O 1
ATOM 1388 N N . LEU A 1 184 ? -2.935 9.420 4.434 1.00 96.44 184 LEU A N 1
ATOM 1389 C CA . LEU A 1 184 ? -3.215 8.093 4.961 1.00 96.44 184 LEU A CA 1
ATOM 1390 C C . LEU A 1 184 ? -2.652 7.984 6.375 1.00 96.44 184 LEU A C 1
ATOM 1392 O O . LEU A 1 184 ? -1.649 8.621 6.713 1.00 96.44 184 LEU A O 1
ATOM 1396 N N . GLU A 1 185 ? -3.266 7.119 7.170 1.00 96.38 185 GLU A N 1
ATOM 1397 C CA . GLU A 1 185 ? -2.774 6.738 8.485 1.00 96.38 185 GLU A CA 1
ATOM 1398 C C . GLU A 1 185 ? -2.057 5.389 8.430 1.00 96.38 185 GLU A C 1
ATOM 1400 O O . GLU A 1 185 ? -2.602 4.393 7.957 1.00 96.38 185 GLU A O 1
ATOM 1405 N N . PHE A 1 186 ? -0.828 5.346 8.939 1.00 97.88 186 PHE A N 1
ATOM 1406 C CA . PHE A 1 186 ? -0.022 4.126 9.011 1.00 97.88 186 PHE A CA 1
ATOM 1407 C C . PHE A 1 186 ? 0.069 3.650 10.457 1.00 97.88 186 PHE A C 1
ATOM 1409 O O . PHE A 1 186 ? 0.924 4.103 11.220 1.00 97.88 186 PHE A O 1
ATOM 1416 N N . PHE A 1 187 ? -0.807 2.724 10.836 1.00 97.50 187 PHE A N 1
ATOM 1417 C CA . PHE A 1 187 ? -0.853 2.158 12.182 1.00 97.50 187 PHE A CA 1
ATOM 1418 C C . PHE A 1 187 ? 0.201 1.062 12.311 1.00 97.50 187 PHE A C 1
ATOM 1420 O O . PHE A 1 187 ? -0.000 -0.046 11.814 1.00 97.50 187 PHE A O 1
ATOM 1427 N N . LEU A 1 188 ? 1.338 1.378 12.934 1.00 97.50 188 LEU A N 1
ATOM 1428 C CA . LEU A 1 188 ? 2.411 0.408 13.162 1.00 97.50 188 LEU A CA 1
ATOM 1429 C C . LEU A 1 188 ? 1.931 -0.702 14.103 1.00 97.50 188 LEU A C 1
ATOM 1431 O O . LEU A 1 188 ? 1.499 -0.425 15.219 1.00 97.50 188 LEU A O 1
ATOM 1435 N N . LEU A 1 189 ? 2.070 -1.952 13.666 1.00 97.56 189 LEU A N 1
ATOM 1436 C CA . LEU A 1 189 ? 1.807 -3.138 14.481 1.00 97.56 189 LEU A CA 1
ATOM 1437 C C . LEU A 1 189 ? 3.104 -3.687 15.076 1.00 97.56 189 LEU A C 1
ATOM 1439 O O . LEU A 1 189 ? 3.187 -3.921 16.279 1.00 97.56 189 LEU A O 1
ATOM 1443 N N . ALA A 1 190 ? 4.129 -3.857 14.240 1.00 96.81 190 ALA A N 1
ATOM 1444 C CA . ALA A 1 190 ? 5.460 -4.268 14.672 1.00 96.81 190 ALA A CA 1
ATOM 1445 C C . ALA A 1 190 ? 6.533 -3.816 13.669 1.00 96.81 190 ALA A C 1
ATOM 1447 O O . ALA A 1 190 ? 6.315 -3.945 12.460 1.00 96.81 190 ALA A O 1
ATOM 1448 N N . PRO A 1 191 ? 7.696 -3.315 14.125 1.00 96.94 191 PRO A N 1
ATOM 1449 C CA . PRO A 1 191 ? 8.827 -3.055 13.239 1.00 96.94 191 PRO A CA 1
ATOM 1450 C C . PRO A 1 191 ? 9.375 -4.372 12.672 1.00 96.94 191 PRO A C 1
ATOM 1452 O O . PRO A 1 191 ? 9.316 -5.415 13.325 1.00 96.94 191 PRO A O 1
ATOM 1455 N N . LEU A 1 192 ? 9.932 -4.329 11.462 1.00 94.31 192 LEU A N 1
ATOM 1456 C CA . LEU A 1 192 ? 10.710 -5.452 10.946 1.00 94.31 192 LEU A CA 1
ATOM 1457 C C . LEU A 1 192 ? 12.030 -5.541 11.713 1.00 94.31 192 LEU A C 1
ATOM 1459 O O . LEU A 1 192 ? 12.637 -4.515 12.024 1.00 94.31 192 LEU A O 1
ATOM 1463 N N . SER A 1 193 ? 12.476 -6.768 11.994 1.00 82.50 193 SER A N 1
ATOM 1464 C CA . SER A 1 193 ? 13.787 -6.994 12.605 1.00 82.50 193 SER A CA 1
ATOM 1465 C C . SER A 1 193 ? 14.882 -6.340 11.764 1.00 82.50 193 SER A C 1
ATOM 1467 O O . SER A 1 193 ? 14.920 -6.509 10.544 1.00 82.50 193 SER A O 1
ATOM 1469 N N . THR A 1 194 ? 15.777 -5.612 12.426 1.00 69.31 194 THR A N 1
ATOM 1470 C CA . THR A 1 194 ? 17.005 -5.068 11.832 1.00 69.31 194 THR A CA 1
ATOM 1471 C C . THR A 1 194 ? 18.209 -5.984 12.037 1.00 69.31 194 THR A C 1
ATOM 1473 O O . THR A 1 194 ? 19.283 -5.688 11.523 1.00 69.31 194 THR A O 1
ATOM 1476 N N . GLU A 1 195 ? 18.045 -7.079 12.784 1.00 52.38 195 GLU A N 1
ATOM 1477 C CA . GLU A 1 195 ? 19.112 -8.042 13.053 1.00 52.38 195 GLU A CA 1
ATOM 1478 C C . GLU A 1 195 ? 19.335 -8.945 11.833 1.00 52.38 195 GLU A C 1
ATOM 1480 O O . GLU A 1 195 ? 18.394 -9.564 11.324 1.00 52.38 195 GLU A O 1
ATOM 1485 N N . ALA A 1 196 ? 20.583 -9.019 11.367 1.00 47.47 196 ALA A N 1
ATOM 1486 C CA . ALA A 1 196 ? 21.020 -10.029 10.413 1.00 47.47 196 ALA A CA 1
ATOM 1487 C C . ALA A 1 196 ? 21.290 -11.330 11.184 1.00 47.47 196 ALA A C 1
ATOM 1489 O O . ALA A 1 196 ? 22.165 -11.349 12.049 1.00 47.47 196 ALA A O 1
ATOM 1490 N N . PHE A 1 197 ? 20.525 -12.385 10.899 1.00 40.78 197 PHE A N 1
ATOM 1491 C CA . PHE A 1 197 ? 20.800 -13.738 11.393 1.00 40.78 197 PHE A CA 1
ATOM 1492 C C . PHE A 1 197 ? 21.753 -14.476 10.454 1.00 40.78 197 PHE A C 1
ATOM 1494 O O . PHE A 1 197 ? 21.585 -14.325 9.220 1.00 40.78 197 PHE A O 1
#

Radius of gyration: 20.35 Å; chains: 1; bounding box: 39×80×45 Å

pLDDT: mean 88.8, std 14.56, range [40.78, 98.81]